Protein AF-A0A930BCE6-F1 (afdb_monomer_lite)

Secondary structure (DSSP, 8-state):
-TTTS---HHHHHHHHHHHHHHHHTS-TTSSSSTTTT-HHHHHHHHHHHHHHHHHHHHHHHTTSHHHHHHTTHHHHHHHHHHHHHHHHHHTTSS--BTTTBS--TTPPPPP-----HHHHHHHHHHHHHHHHHT--HHHHHHHHHHHHH-SS-HHHHHHHHHHTT--HHHHHHHHHTT------PPPPP--TTHHHHHHHHHHHHHHHHHS---EEEEEEBSSHHHHHHHHHHHHHHHGGGT-EEE--S-B--BTTBTTHHHHHHHHHHHH-SSTT-PPPSEEEEE--TTTHHHHHHHHHHHHHHHHTTSEEEEESPPPTTTHHHHHHTT--EEESTTS-S--

InterPro domains:
  IPR006099 Methylmalonyl-CoA mutase, alpha/beta chain, catalytic [PF01642] (1-174)
  IPR016176 Cobalamin (vitamin B12)-dependent enzyme, catalytic [SSF51703] (5-174)
  IPR036724 Cobalamin-binding domain superfamily [SSF52242] (182-342)

Radius of gyration: 31.08 Å; chains: 1; bounding box: 69×50×91 Å

Structure (mmCIF, N/CA/C/O backbone):
data_AF-A0A930BCE6-F1
#
_entry.id   AF-A0A930BCE6-F1
#
loop_
_atom_site.group_PDB
_atom_site.id
_atom_site.type_symbol
_atom_site.label_atom_id
_atom_site.label_alt_id
_atom_site.label_comp_id
_atom_site.label_asym_id
_atom_site.label_entity_id
_atom_site.label_seq_id
_atom_site.pdbx_PDB_ins_code
_atom_site.Cartn_x
_atom_site.Cartn_y
_atom_site.Cartn_z
_atom_site.occupancy
_atom_site.B_iso_or_equiv
_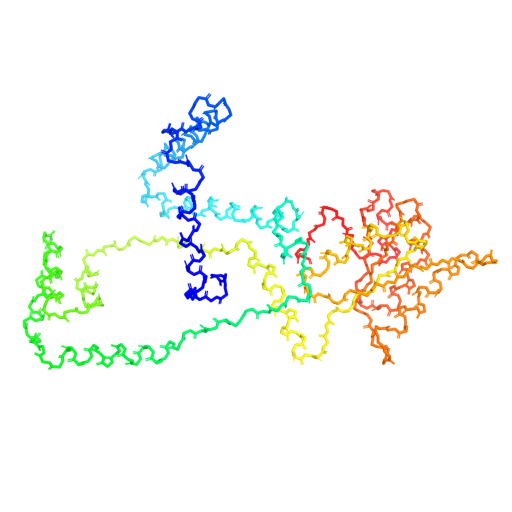atom_site.auth_seq_id
_atom_site.auth_comp_id
_atom_site.auth_asym_id
_atom_site.auth_atom_id
_atom_site.pdbx_PDB_model_num
ATOM 1 N N . ASP A 1 1 ? 6.291 10.214 10.451 1.00 87.06 1 ASP A N 1
ATOM 2 C CA . ASP A 1 1 ? 6.985 9.141 11.202 1.00 87.06 1 ASP A CA 1
ATOM 3 C C . ASP A 1 1 ? 6.034 8.073 11.759 1.00 87.06 1 ASP A C 1
ATOM 5 O O . ASP A 1 1 ? 6.504 6.980 12.045 1.00 87.06 1 ASP A O 1
ATOM 9 N N . ALA A 1 2 ? 4.723 8.336 11.857 1.00 87.62 2 ALA A N 1
ATOM 10 C CA . ALA A 1 2 ? 3.718 7.409 12.400 1.00 87.62 2 ALA A CA 1
ATOM 11 C C . ALA A 1 2 ? 3.704 5.983 11.807 1.00 87.62 2 ALA A C 1
ATOM 13 O O . ALA A 1 2 ? 3.252 5.057 12.473 1.00 87.62 2 ALA A O 1
ATOM 14 N N . THR A 1 3 ? 4.177 5.793 10.573 1.00 85.56 3 THR A N 1
ATOM 15 C CA . THR A 1 3 ? 4.290 4.471 9.934 1.00 85.56 3 THR A CA 1
ATOM 16 C C . THR A 1 3 ? 5.470 3.643 10.443 1.00 85.56 3 THR A C 1
ATOM 18 O O . THR A 1 3 ? 5.470 2.434 10.245 1.00 85.56 3 THR A O 1
ATOM 21 N N . VAL A 1 4 ? 6.456 4.278 11.082 1.00 87.12 4 VAL A N 1
ATOM 22 C CA . VAL A 1 4 ? 7.711 3.652 11.528 1.00 87.12 4 VAL A CA 1
ATOM 23 C C . VAL A 1 4 ? 7.797 3.604 13.051 1.00 87.12 4 VAL A C 1
ATOM 25 O O . VAL A 1 4 ? 8.223 2.604 13.616 1.00 87.12 4 VAL A O 1
ATOM 28 N N . ARG A 1 5 ? 7.387 4.681 13.729 1.00 89.50 5 ARG A N 1
ATOM 29 C CA . ARG A 1 5 ? 7.537 4.841 15.180 1.00 89.50 5 ARG A CA 1
ATOM 30 C C . ARG A 1 5 ? 6.437 5.712 15.771 1.00 89.50 5 ARG A C 1
ATOM 32 O O . ARG A 1 5 ? 5.777 6.471 15.061 1.00 89.50 5 ARG A O 1
ATOM 39 N N . LYS A 1 6 ? 6.276 5.668 17.097 1.00 90.06 6 LYS A N 1
ATOM 40 C CA . LYS A 1 6 ? 5.415 6.634 17.795 1.00 90.06 6 LYS A CA 1
ATOM 41 C C . LYS A 1 6 ? 5.976 8.049 17.635 1.00 90.06 6 LYS A C 1
ATOM 43 O O . LYS A 1 6 ? 7.190 8.260 17.723 1.00 90.06 6 LYS A O 1
ATOM 48 N N . GLY A 1 7 ? 5.067 9.003 17.432 1.00 91.31 7 GLY A N 1
ATOM 49 C CA . GLY A 1 7 ? 5.419 10.411 17.281 1.00 91.31 7 GLY A CA 1
ATOM 50 C C . GLY A 1 7 ? 6.114 10.954 18.529 1.00 91.31 7 GLY A C 1
ATOM 51 O O . GLY A 1 7 ? 5.631 10.755 19.649 1.00 91.31 7 GLY A O 1
ATOM 52 N N . ASP A 1 8 ? 7.233 11.635 18.317 1.00 91.00 8 ASP A N 1
ATOM 53 C CA . ASP A 1 8 ? 7.951 12.438 19.311 1.00 91.00 8 ASP A CA 1
ATOM 54 C C . ASP A 1 8 ? 7.389 13.861 19.434 1.00 91.00 8 ASP A C 1
ATOM 56 O O . ASP A 1 8 ? 6.407 14.230 18.790 1.00 91.00 8 ASP A O 1
ATOM 60 N N . GLU A 1 9 ? 8.008 14.674 20.290 1.00 95.06 9 GLU A N 1
ATOM 61 C CA . GLU A 1 9 ? 7.636 16.076 20.477 1.00 95.06 9 GLU A CA 1
ATOM 62 C C . GLU A 1 9 ? 7.630 16.853 19.151 1.00 95.06 9 GLU A C 1
ATOM 64 O O . GLU A 1 9 ? 6.689 17.599 18.880 1.00 95.06 9 GLU A O 1
ATOM 69 N N . PHE A 1 10 ? 8.636 16.640 18.300 1.00 94.38 10 PHE A N 1
ATOM 70 C CA . PHE A 1 10 ? 8.783 17.348 17.031 1.00 94.38 10 PHE A CA 1
ATOM 71 C C . PHE A 1 10 ? 7.649 17.023 16.049 1.00 94.38 10 PHE A C 1
ATOM 73 O O . PHE A 1 10 ? 6.934 17.922 15.602 1.00 94.38 10 PHE A O 1
ATOM 80 N N . SER A 1 11 ? 7.433 15.741 15.752 1.00 95.19 11 SER A N 1
ATOM 81 C CA . SER A 1 11 ? 6.363 15.285 14.851 1.00 95.19 11 SER A CA 1
ATOM 82 C C . SER A 1 11 ? 4.968 15.644 15.369 1.00 95.19 11 SER A C 1
ATOM 84 O O . SER A 1 11 ? 4.128 16.128 14.606 1.00 95.19 11 SER A O 1
ATOM 86 N N . ARG A 1 12 ? 4.716 15.489 16.677 1.00 96.00 12 ARG A N 1
ATOM 87 C CA . ARG A 1 12 ? 3.442 15.880 17.304 1.00 96.00 12 ARG A CA 1
ATOM 88 C C . ARG A 1 12 ? 3.216 17.384 17.249 1.00 96.00 12 ARG A C 1
ATOM 90 O O . ARG A 1 12 ? 2.088 17.814 17.009 1.00 96.00 12 ARG A O 1
ATOM 97 N N . ARG A 1 13 ? 4.265 18.189 17.442 1.00 97.56 13 ARG A N 1
ATOM 98 C CA . ARG A 1 13 ? 4.193 19.646 17.295 1.00 97.56 13 ARG A CA 1
ATOM 99 C C . ARG A 1 13 ? 3.818 20.031 15.869 1.00 97.56 13 ARG A C 1
ATOM 101 O O . ARG A 1 13 ? 2.937 20.869 15.713 1.00 97.56 13 ARG A O 1
ATOM 108 N N . ILE A 1 14 ? 4.424 19.412 14.854 1.00 97.75 14 ILE A N 1
ATOM 109 C CA . ILE A 1 14 ? 4.050 19.641 13.449 1.00 97.75 14 ILE A CA 1
ATOM 110 C C . ILE A 1 14 ? 2.577 19.287 13.230 1.00 97.75 14 ILE A C 1
ATOM 112 O O . ILE A 1 14 ? 1.817 20.133 12.766 1.00 97.75 14 ILE A O 1
ATOM 116 N N . ALA A 1 15 ? 2.157 18.080 13.626 1.00 97.25 15 ALA A N 1
ATOM 117 C CA . ALA A 1 15 ? 0.781 17.618 13.450 1.00 97.25 15 ALA A CA 1
ATOM 118 C C . ALA A 1 15 ? -0.237 18.567 14.106 1.00 97.25 15 ALA A C 1
ATOM 120 O O . ALA A 1 15 ? -1.226 18.943 13.483 1.00 97.25 15 ALA A O 1
ATOM 121 N N . ARG A 1 16 ? 0.031 19.024 15.336 1.00 97.56 16 ARG A N 1
ATOM 122 C CA . ARG A 1 16 ? -0.814 20.007 16.027 1.00 97.56 16 ARG A CA 1
ATOM 123 C C . ARG A 1 16 ? -0.817 21.361 15.318 1.00 97.56 16 ARG A C 1
ATOM 125 O O . ARG A 1 16 ? -1.877 21.957 15.156 1.00 97.56 16 ARG A O 1
ATOM 132 N N . ASN A 1 17 ? 0.349 21.856 14.909 1.00 97.69 17 ASN A N 1
ATOM 133 C CA . ASN A 1 17 ? 0.474 23.182 14.311 1.00 97.69 17 ASN A CA 1
ATOM 134 C C . ASN A 1 17 ? -0.243 23.290 12.957 1.00 97.69 17 ASN A C 1
ATOM 136 O O . ASN A 1 17 ? -0.719 24.372 12.637 1.00 97.69 17 ASN A O 1
ATOM 140 N N . VAL A 1 18 ? -0.402 22.195 12.202 1.00 97.12 18 VAL A N 1
ATOM 141 C CA . VAL A 1 18 ? -1.259 22.186 10.999 1.00 97.12 18 VAL A CA 1
ATOM 142 C C . VAL A 1 18 ? -2.684 22.632 11.332 1.00 97.12 18 VAL A C 1
ATOM 144 O O . VAL A 1 18 ? -3.240 23.472 10.630 1.00 97.12 18 VAL A O 1
ATOM 147 N N . HIS A 1 19 ? -3.261 22.140 12.431 1.00 96.56 19 HIS A N 1
ATOM 148 C CA . HIS A 1 19 ? -4.591 22.569 12.866 1.00 96.56 19 HIS A CA 1
ATOM 149 C C . HIS A 1 19 ? -4.621 24.038 13.301 1.00 96.56 19 HIS A C 1
ATOM 151 O O . HIS A 1 19 ? -5.582 24.730 12.982 1.00 96.56 19 HIS A O 1
ATOM 157 N N . ILE A 1 20 ? -3.570 24.518 13.975 1.00 97.19 20 ILE A N 1
ATOM 158 C CA . ILE A 1 20 ? -3.454 25.929 14.383 1.00 97.19 20 ILE A CA 1
ATOM 159 C C . ILE A 1 20 ? -3.423 26.835 13.147 1.00 97.19 20 ILE A C 1
ATOM 161 O O . ILE A 1 20 ? -4.212 27.767 13.066 1.00 97.19 20 ILE A O 1
ATOM 165 N N . MET A 1 21 ? -2.604 26.518 12.139 1.00 97.12 21 MET A N 1
ATOM 166 C CA . MET A 1 21 ? -2.544 27.297 10.893 1.00 97.12 21 MET A CA 1
ATOM 167 C C . MET A 1 21 ? -3.896 27.316 10.160 1.00 97.12 21 MET A C 1
ATOM 169 O O . MET A 1 21 ? -4.347 28.371 9.717 1.00 97.12 21 MET A O 1
ATOM 173 N N . LEU A 1 22 ? -4.590 26.171 10.082 1.00 95.50 22 LEU A N 1
ATOM 174 C CA . LEU A 1 22 ? -5.937 26.102 9.495 1.00 95.50 22 LEU A CA 1
ATOM 175 C C . LEU A 1 22 ? -6.942 27.009 10.227 1.00 95.50 22 LEU A C 1
ATOM 177 O O . LEU A 1 22 ? -7.818 27.587 9.584 1.00 95.50 22 LEU A O 1
ATOM 181 N N . GLN A 1 23 ? -6.824 27.127 11.552 1.00 95.69 23 GLN A N 1
ATOM 182 C CA . GLN A 1 23 ? -7.721 27.927 12.388 1.00 95.69 23 GLN A CA 1
ATOM 183 C C . GLN A 1 23 ? -7.391 29.422 12.367 1.00 95.69 23 GLN A C 1
ATOM 185 O O . GLN A 1 23 ? -8.301 30.243 12.260 1.00 95.69 23 GLN A O 1
ATOM 190 N N . GLU A 1 24 ? -6.113 29.771 12.495 1.00 96.25 24 GLU A N 1
ATOM 191 C CA . GLU A 1 24 ? -5.670 31.134 12.803 1.00 96.25 24 GLU A CA 1
ATOM 192 C C . GLU A 1 24 ? -5.138 31.891 11.581 1.00 96.25 24 GLU A C 1
ATOM 194 O O . GLU A 1 24 ? -5.262 33.113 11.529 1.00 96.25 24 GLU A O 1
ATOM 199 N N . GLU A 1 25 ? -4.591 31.195 10.578 1.00 96.50 25 GLU A N 1
ATOM 200 C CA . GLU A 1 25 ? -3.882 31.835 9.460 1.00 96.50 25 GLU A CA 1
ATOM 201 C C . GLU A 1 25 ? -4.637 31.735 8.131 1.00 96.50 25 GLU A C 1
ATOM 203 O O . GLU A 1 25 ? -4.669 32.692 7.359 1.00 96.50 25 GLU A O 1
ATOM 208 N N . PHE A 1 26 ? -5.279 30.597 7.849 1.00 95.19 26 PHE A N 1
ATOM 209 C CA . PHE A 1 26 ? -5.896 30.353 6.536 1.00 95.19 26 PHE A CA 1
ATOM 210 C C . PHE A 1 26 ? -7.341 30.847 6.410 1.00 95.19 26 PHE A C 1
ATOM 212 O O . PHE A 1 26 ? -7.937 30.732 5.343 1.00 95.19 26 PHE A O 1
ATOM 219 N N . GLY A 1 27 ? -7.926 31.386 7.485 1.00 91.75 27 GLY A N 1
ATOM 220 C CA . GLY A 1 27 ? -9.284 31.938 7.461 1.00 91.75 27 GLY A CA 1
ATOM 221 C C . GLY A 1 27 ? -10.393 30.900 7.243 1.00 91.75 27 GLY A C 1
ATOM 222 O O . GLY A 1 27 ? -11.521 31.276 6.943 1.00 91.75 27 GLY A O 1
ATOM 223 N N . MET A 1 28 ? -10.116 29.604 7.435 1.00 92.69 28 MET A N 1
ATOM 224 C CA . MET A 1 28 ? -11.046 28.505 7.114 1.00 92.69 28 MET A CA 1
ATOM 225 C C . MET A 1 28 ? -12.265 28.415 8.048 1.00 92.69 28 MET A C 1
ATOM 227 O O . MET A 1 28 ? -13.169 27.620 7.808 1.00 92.69 28 MET A O 1
ATOM 231 N N . LEU A 1 29 ? -12.309 29.211 9.123 1.00 94.62 29 LEU A N 1
ATOM 232 C CA . LEU A 1 29 ? -13.421 29.219 10.080 1.00 94.62 29 LEU A CA 1
ATOM 233 C C . LEU A 1 29 ? -14.633 30.037 9.610 1.00 94.62 29 LEU A C 1
ATOM 235 O O . LEU A 1 29 ? -15.679 29.991 10.262 1.00 94.62 29 LEU A O 1
ATOM 239 N N . ARG A 1 30 ? -14.503 30.837 8.542 1.00 92.44 30 ARG A N 1
ATOM 240 C CA . ARG A 1 30 ? -15.587 31.678 8.010 1.00 92.44 30 ARG A CA 1
ATOM 241 C C . ARG A 1 30 ? -15.489 31.779 6.480 1.00 92.44 30 ARG A C 1
ATOM 243 O O . ARG A 1 30 ? -14.398 32.046 5.987 1.00 92.44 30 ARG A O 1
ATOM 250 N N . PRO A 1 31 ? -16.607 31.685 5.734 1.00 93.94 31 PRO A N 1
ATOM 251 C CA . PRO A 1 31 ? -17.983 31.469 6.199 1.00 93.94 31 PRO A CA 1
ATOM 252 C C . PRO A 1 31 ? -18.247 30.021 6.650 1.00 93.94 31 PRO A C 1
ATOM 254 O O . PRO A 1 31 ? -17.402 29.147 6.487 1.00 93.94 31 PRO A O 1
ATOM 257 N N . ILE A 1 32 ? -19.422 29.780 7.241 1.00 95.31 32 ILE A N 1
ATOM 258 C CA . ILE A 1 32 ? -19.915 28.414 7.475 1.00 95.31 32 ILE A CA 1
ATOM 259 C C . ILE A 1 32 ? -20.143 27.763 6.109 1.00 95.31 32 ILE A C 1
ATOM 261 O O . ILE A 1 32 ? -20.749 28.393 5.247 1.00 95.31 32 ILE A O 1
ATOM 265 N N . ASP A 1 33 ? -19.664 26.528 5.953 1.00 95.44 33 ASP A N 1
ATOM 266 C CA . ASP A 1 33 ? -19.781 25.727 4.730 1.00 95.44 33 ASP A CA 1
ATOM 267 C C . ASP A 1 33 ? -19.418 26.508 3.448 1.00 95.44 33 ASP A C 1
ATOM 269 O O . ASP A 1 33 ? -20.272 26.782 2.605 1.00 95.44 33 ASP A O 1
ATOM 273 N N . PRO A 1 34 ? -18.139 26.897 3.276 1.00 94.12 34 PRO A N 1
ATOM 274 C CA . PRO A 1 34 ? -17.715 27.687 2.118 1.00 94.12 34 PRO A CA 1
ATOM 275 C C . PRO A 1 34 ? -17.900 26.954 0.779 1.00 94.12 34 PRO A C 1
ATOM 277 O O . PRO A 1 34 ? -17.831 27.581 -0.275 1.00 94.12 34 PRO A O 1
ATOM 280 N N . ALA A 1 35 ? -18.103 25.634 0.813 1.00 95.00 35 ALA A N 1
ATOM 281 C CA . ALA A 1 35 ? -18.374 24.802 -0.350 1.00 95.00 35 ALA A CA 1
ATOM 282 C C . ALA A 1 35 ? -19.866 24.755 -0.732 1.00 95.00 35 ALA A C 1
ATOM 284 O O . ALA A 1 35 ? -20.178 24.320 -1.844 1.00 95.00 35 ALA A O 1
ATOM 285 N N . GLY A 1 36 ? -20.766 25.195 0.153 1.00 95.81 36 GLY A N 1
ATOM 286 C CA . GLY A 1 36 ? -22.210 25.161 -0.053 1.00 95.81 36 GLY A CA 1
ATOM 287 C C . GLY A 1 36 ? -22.635 25.910 -1.316 1.00 95.81 36 GLY A C 1
ATOM 288 O O . GLY A 1 36 ? -22.182 27.021 -1.601 1.00 95.81 36 GLY A O 1
ATOM 289 N N . GLY A 1 37 ? -23.493 25.280 -2.115 1.00 96.19 37 GLY A N 1
ATOM 290 C CA . GLY A 1 37 ? -23.927 25.787 -3.418 1.00 96.19 37 GLY A CA 1
ATOM 291 C C . GLY A 1 37 ? -22.940 25.545 -4.566 1.00 96.19 37 GLY A C 1
ATOM 292 O O . GLY A 1 37 ? -23.261 25.854 -5.717 1.00 96.19 37 GLY A O 1
ATOM 293 N N . SER A 1 38 ? -21.763 24.963 -4.309 1.00 98.00 38 SER A N 1
ATOM 294 C CA . SER A 1 38 ? -20.865 24.509 -5.374 1.00 98.00 38 SER A CA 1
ATOM 295 C C . SER A 1 38 ? -21.525 23.390 -6.168 1.00 98.00 38 SER A C 1
ATOM 297 O O . SER A 1 38 ? -21.731 22.293 -5.656 1.00 98.00 38 SER A O 1
ATOM 299 N N . TRP A 1 39 ? -21.794 23.634 -7.451 1.00 97.31 39 TRP A N 1
ATOM 300 C CA . TRP A 1 39 ? -22.450 22.659 -8.326 1.00 97.31 39 TRP A CA 1
ATOM 301 C C . TRP A 1 39 ? -21.796 21.266 -8.277 1.00 97.31 39 TRP A C 1
ATOM 303 O O . TRP A 1 39 ? -22.496 20.258 -8.213 1.00 97.31 39 TRP A O 1
ATOM 313 N N . GLY A 1 40 ? -20.460 21.202 -8.244 1.00 97.56 40 GLY A N 1
ATOM 314 C CA . GLY A 1 40 ? -19.727 19.936 -8.180 1.00 97.56 40 GLY A CA 1
ATOM 315 C C . GLY A 1 40 ? -19.812 19.241 -6.817 1.00 97.56 40 GLY A C 1
ATOM 316 O O . GLY A 1 40 ? -20.043 18.036 -6.762 1.00 97.56 40 GLY A O 1
ATOM 317 N N . ILE A 1 41 ? -19.646 19.982 -5.715 1.00 97.69 41 ILE A N 1
ATOM 318 C CA . ILE A 1 41 ? -19.659 19.395 -4.363 1.00 97.69 41 ILE A CA 1
ATOM 319 C C . ILE A 1 41 ? -21.076 18.981 -3.967 1.00 97.69 41 ILE A C 1
ATOM 321 O O . ILE A 1 41 ? -21.251 17.911 -3.390 1.00 97.69 41 ILE A O 1
ATOM 325 N N . GLU A 1 42 ? -22.085 19.766 -4.334 1.00 98.12 42 GLU A N 1
ATOM 326 C CA . GLU A 1 42 ? -23.492 19.441 -4.088 1.00 98.12 42 GLU A CA 1
ATOM 327 C C . GLU A 1 42 ? -23.915 18.182 -4.854 1.00 98.12 42 GLU A C 1
ATOM 329 O O . GLU A 1 42 ? -24.539 17.280 -4.291 1.00 98.12 42 GLU A O 1
ATOM 334 N N . ALA A 1 43 ? -23.514 18.064 -6.126 1.00 98.12 43 ALA A N 1
ATOM 335 C CA . ALA A 1 43 ? -23.783 16.870 -6.924 1.00 98.12 43 ALA A CA 1
ATOM 336 C C . ALA A 1 43 ? -23.122 15.617 -6.323 1.00 98.12 43 ALA A C 1
ATOM 338 O O . ALA A 1 43 ? -23.787 14.592 -6.165 1.00 98.12 43 ALA A O 1
ATOM 339 N N . LEU A 1 44 ? -21.845 15.708 -5.931 1.00 98.12 44 LEU A N 1
ATOM 340 C CA . LEU A 1 44 ? -21.123 14.601 -5.295 1.00 98.12 44 LEU A CA 1
ATOM 341 C C . LEU A 1 44 ? -21.709 14.238 -3.925 1.00 98.12 44 LEU A C 1
ATOM 343 O O . LEU A 1 44 ? -21.824 13.057 -3.599 1.00 98.12 44 LEU A O 1
ATOM 347 N N . THR A 1 45 ? -22.114 15.235 -3.137 1.00 98.00 45 THR A N 1
ATOM 348 C CA . THR A 1 45 ? -22.778 15.033 -1.841 1.00 98.00 45 THR A CA 1
ATOM 349 C C . THR A 1 45 ? -24.076 14.257 -2.018 1.00 98.00 45 THR A C 1
ATOM 351 O O . THR A 1 45 ? -24.305 13.273 -1.313 1.00 98.00 45 THR A O 1
ATOM 354 N N . LYS A 1 46 ? -24.897 14.646 -3.000 1.00 98.25 46 LYS A N 1
ATOM 355 C CA . LYS A 1 46 ? -26.141 13.945 -3.325 1.00 98.25 46 LYS A CA 1
ATOM 356 C C . LYS A 1 46 ? -25.884 12.508 -3.781 1.00 98.25 46 LYS A C 1
ATOM 358 O O . LYS A 1 46 ? -26.506 11.592 -3.249 1.00 98.25 46 LYS A O 1
ATOM 363 N N . GLU A 1 47 ? -24.952 12.298 -4.709 1.00 98.44 47 GLU A N 1
ATOM 364 C CA . GLU A 1 47 ? -24.609 10.959 -5.204 1.00 98.44 47 GLU A CA 1
ATOM 365 C C . GLU A 1 47 ? -24.113 10.045 -4.070 1.00 98.44 47 GLU A C 1
ATOM 367 O O . GLU A 1 47 ? -24.507 8.880 -3.974 1.00 98.44 47 GLU A O 1
ATOM 372 N N . MET A 1 48 ? -23.271 10.573 -3.177 1.00 98.31 48 MET A N 1
ATOM 373 C CA . MET A 1 48 ? -22.784 9.839 -2.012 1.00 98.31 48 MET A CA 1
ATOM 374 C C . MET A 1 48 ? -23.930 9.479 -1.057 1.00 98.31 48 MET A C 1
ATOM 376 O O . MET A 1 48 ? -24.007 8.334 -0.613 1.00 98.31 48 MET A O 1
ATOM 380 N N . ALA A 1 49 ? -24.837 10.418 -0.773 1.00 98.56 49 ALA A N 1
ATOM 381 C CA . ALA A 1 49 ? -25.992 10.180 0.090 1.00 98.56 49 ALA A CA 1
ATOM 382 C C . ALA A 1 49 ? -26.928 9.099 -0.479 1.00 98.56 49 ALA A C 1
ATOM 384 O O . ALA A 1 49 ? -27.343 8.206 0.256 1.00 98.56 49 ALA A O 1
ATOM 385 N N . GLU A 1 50 ? -27.212 9.132 -1.785 1.00 98.62 50 GLU A N 1
ATOM 386 C CA . GLU A 1 50 ? -28.044 8.130 -2.465 1.00 98.62 50 GLU A CA 1
ATOM 387 C C . GLU A 1 50 ? -27.421 6.727 -2.401 1.00 98.62 50 GLU A C 1
ATOM 389 O O . GLU A 1 50 ? -28.111 5.755 -2.084 1.00 98.62 50 GLU A O 1
ATOM 394 N N . LYS A 1 51 ? -26.104 6.612 -2.624 1.00 98.25 51 LYS A N 1
ATOM 395 C CA . LYS A 1 51 ? -25.379 5.333 -2.518 1.00 98.25 51 LYS A CA 1
ATOM 396 C C . LYS A 1 51 ? -25.357 4.791 -1.088 1.00 98.25 51 LYS A C 1
ATOM 398 O O . LYS A 1 51 ? -25.624 3.609 -0.882 1.00 98.25 51 LYS A O 1
ATOM 403 N N . ILE A 1 52 ? -25.080 5.647 -0.101 1.00 98.19 52 ILE A N 1
ATOM 404 C CA . ILE A 1 52 ? -25.101 5.272 1.322 1.00 98.19 52 ILE A CA 1
ATOM 405 C C . ILE A 1 52 ? -26.503 4.808 1.732 1.00 98.19 52 ILE A C 1
ATOM 407 O O . ILE A 1 52 ? -26.643 3.793 2.414 1.00 98.19 52 ILE A O 1
ATOM 411 N N . TRP A 1 53 ? -27.546 5.518 1.294 1.00 98.50 53 TRP A N 1
ATOM 412 C CA . TRP A 1 53 ? -28.930 5.139 1.568 1.00 98.50 53 TRP A CA 1
ATOM 413 C C . TRP A 1 53 ? -29.279 3.768 0.983 1.00 98.50 53 TRP A C 1
ATOM 415 O O . TRP A 1 53 ? -29.882 2.944 1.672 1.00 98.50 53 TRP A O 1
ATOM 425 N N . GLY A 1 54 ? -28.836 3.489 -0.246 1.00 98.38 54 GLY A N 1
ATOM 426 C CA . GLY A 1 54 ? -28.975 2.171 -0.864 1.00 98.38 54 GLY A CA 1
ATOM 427 C C . GLY A 1 54 ? -28.346 1.050 -0.029 1.00 98.38 54 GLY A C 1
ATOM 428 O O . GLY A 1 54 ? -28.986 0.018 0.185 1.00 98.38 54 GLY A O 1
ATOM 429 N N . GLU A 1 55 ? -27.142 1.258 0.515 1.00 97.56 55 GLU A N 1
ATOM 430 C CA . GLU A 1 55 ? -26.510 0.270 1.404 1.00 97.56 55 GLU A CA 1
ATOM 431 C C . GLU A 1 55 ? -27.264 0.088 2.726 1.00 97.56 55 GLU A C 1
ATOM 433 O O . GLU A 1 55 ? -27.419 -1.046 3.185 1.00 97.56 55 GLU A O 1
ATOM 438 N N . PHE A 1 56 ? -27.810 1.156 3.320 1.00 97.81 56 PHE A N 1
ATOM 439 C CA . PHE A 1 56 ? -28.661 1.021 4.507 1.00 97.81 56 PHE A CA 1
ATOM 440 C C . PHE A 1 56 ? -29.900 0.171 4.222 1.00 97.81 56 PHE A C 1
ATOM 442 O O . PHE A 1 56 ? -30.178 -0.779 4.953 1.00 97.81 56 PHE A O 1
ATOM 449 N N . GLN A 1 57 ? -30.612 0.454 3.129 1.00 98.38 57 GLN A N 1
ATOM 450 C CA . GLN A 1 57 ? -31.778 -0.335 2.726 1.00 98.38 57 GLN A CA 1
ATOM 451 C C . GLN A 1 57 ? -31.409 -1.802 2.475 1.00 98.38 57 GLN A C 1
ATOM 453 O O . GLN A 1 57 ? -32.165 -2.709 2.832 1.00 98.38 57 GLN A O 1
ATOM 458 N N . LYS A 1 58 ? -30.227 -2.052 1.899 1.00 97.75 58 LYS A N 1
ATOM 459 C CA . LYS A 1 58 ? -29.726 -3.406 1.680 1.00 97.75 58 LYS A CA 1
ATOM 460 C C . LYS A 1 58 ? -29.463 -4.135 2.997 1.00 97.75 58 LYS A C 1
ATOM 462 O O . LYS A 1 58 ? -29.927 -5.265 3.143 1.00 97.75 58 LYS A O 1
ATOM 467 N N . ILE A 1 59 ? -28.795 -3.500 3.960 1.00 97.81 59 ILE A N 1
ATOM 468 C CA . ILE A 1 59 ? -28.548 -4.067 5.296 1.00 97.81 59 ILE A CA 1
ATOM 469 C C . ILE A 1 59 ? -29.868 -4.380 6.014 1.00 97.81 59 ILE A C 1
ATOM 471 O O . ILE A 1 59 ? -30.025 -5.474 6.557 1.00 97.81 59 ILE A O 1
ATOM 475 N N . GLU A 1 60 ? -30.847 -3.475 5.961 1.00 97.94 60 GLU A N 1
ATOM 476 C CA . GLU A 1 60 ? -32.171 -3.710 6.549 1.00 97.94 60 GLU A CA 1
ATOM 477 C C . GLU A 1 60 ? -32.887 -4.896 5.885 1.00 97.94 60 GLU A C 1
ATOM 479 O O . GLU A 1 60 ? -33.430 -5.756 6.578 1.00 97.94 60 GLU A O 1
ATOM 484 N N . SER A 1 61 ? -32.800 -5.034 4.555 1.00 97.69 61 SER A N 1
ATOM 485 C CA . SER A 1 61 ? -33.390 -6.173 3.831 1.00 97.69 61 SER A CA 1
ATOM 486 C C . SER A 1 61 ? -32.793 -7.536 4.214 1.00 97.69 61 SER A C 1
ATOM 488 O O . SER A 1 61 ? -33.466 -8.560 4.093 1.00 97.69 61 SER A O 1
ATOM 490 N N . LEU A 1 62 ? -31.547 -7.564 4.705 1.00 96.44 62 LEU A N 1
ATOM 491 C CA . LEU A 1 62 ? -30.894 -8.779 5.207 1.00 96.44 62 LEU A CA 1
ATOM 492 C C . LEU A 1 62 ? -31.370 -9.157 6.621 1.00 96.44 62 LEU A C 1
ATOM 494 O O . LEU A 1 62 ? -31.119 -10.276 7.074 1.00 96.44 62 LEU A O 1
ATOM 498 N N . GLY A 1 63 ? -32.106 -8.273 7.301 1.00 96.44 63 GLY A N 1
ATOM 499 C CA . GLY A 1 63 ? -32.530 -8.423 8.695 1.00 96.44 63 GLY A CA 1
ATOM 500 C C . GLY A 1 63 ? -31.677 -7.621 9.681 1.00 96.44 63 GLY A C 1
ATOM 501 O O . GLY A 1 63 ? -31.549 -8.021 10.839 1.00 96.44 63 GLY A O 1
ATOM 502 N N . GLY A 1 64 ? -31.075 -6.520 9.221 1.00 96.88 64 GLY A N 1
ATOM 503 C CA . GLY A 1 64 ? -30.297 -5.587 10.033 1.00 96.88 64 GLY A CA 1
ATOM 504 C C . GLY A 1 64 ? -28.810 -5.937 10.148 1.00 96.88 64 GLY A C 1
ATOM 505 O O . GLY A 1 64 ? -28.341 -7.003 9.735 1.00 96.88 64 GLY A O 1
ATOM 506 N N . ILE A 1 65 ? -28.043 -5.021 10.752 1.00 95.44 65 ILE A N 1
ATOM 507 C CA . ILE A 1 65 ? -26.570 -5.076 10.765 1.00 95.44 65 ILE A CA 1
ATOM 508 C C . ILE A 1 65 ? -26.002 -6.333 11.434 1.00 95.44 65 ILE A C 1
ATOM 510 O O . ILE A 1 65 ? -25.014 -6.884 10.958 1.00 95.44 65 ILE A O 1
ATOM 514 N N . LEU A 1 66 ? -26.626 -6.836 12.504 1.00 94.25 66 LEU A N 1
ATOM 515 C CA . LEU A 1 66 ? -26.125 -8.020 13.212 1.00 94.25 66 LEU A CA 1
ATOM 516 C C . LEU A 1 66 ? -26.184 -9.275 12.338 1.00 94.25 66 LEU A C 1
ATOM 518 O O . LEU A 1 66 ? -25.250 -10.075 12.352 1.00 94.25 66 LEU A O 1
ATOM 522 N N . LYS A 1 67 ? -27.263 -9.445 11.567 1.00 94.75 67 LYS A N 1
ATOM 523 C CA . LYS A 1 67 ? -27.396 -10.575 10.646 1.00 94.75 67 LYS A CA 1
ATOM 524 C C . LYS A 1 67 ? -26.472 -10.407 9.440 1.00 94.75 67 LYS A C 1
ATOM 526 O O . LYS A 1 67 ? -25.758 -11.346 9.107 1.00 94.75 67 LYS A O 1
ATOM 531 N N . ALA A 1 68 ? -26.381 -9.197 8.887 1.00 96.12 68 ALA A N 1
ATOM 532 C CA . ALA A 1 68 ? -25.445 -8.885 7.807 1.00 96.12 68 ALA A CA 1
ATOM 533 C C . ALA A 1 68 ? -23.976 -9.154 8.194 1.00 96.12 68 ALA A C 1
ATOM 535 O O . ALA A 1 68 ? -23.213 -9.676 7.386 1.00 96.12 68 ALA A O 1
ATOM 536 N N . LEU A 1 69 ? -23.576 -8.848 9.436 1.00 95.00 69 LEU A N 1
ATOM 537 C CA . LEU A 1 69 ? -22.232 -9.135 9.950 1.00 95.00 69 LEU A CA 1
ATOM 538 C C . LEU A 1 69 ? -21.964 -10.636 10.106 1.00 95.00 69 LEU A C 1
ATOM 540 O O . LEU A 1 69 ? -20.861 -11.073 9.779 1.00 95.00 69 LEU A O 1
ATOM 544 N N . LYS A 1 70 ? -22.952 -11.413 10.579 1.00 93.44 70 LYS A N 1
ATOM 545 C CA . LYS A 1 70 ? -22.866 -12.884 10.669 1.00 93.44 70 LYS A CA 1
ATOM 546 C C . LYS A 1 70 ? -22.744 -13.540 9.293 1.00 93.44 70 LYS A C 1
ATOM 548 O O . LYS A 1 70 ? -22.053 -14.540 9.156 1.00 93.44 70 LYS A O 1
ATOM 553 N N . GLU A 1 71 ? -23.391 -12.963 8.285 1.00 94.88 71 GLU A N 1
ATOM 554 C CA . GLU A 1 71 ? -23.302 -13.388 6.881 1.00 94.88 71 GLU A CA 1
ATOM 555 C C . GLU A 1 71 ? -22.073 -12.803 6.150 1.00 94.88 71 GLU A C 1
ATOM 557 O O . GLU A 1 71 ? -21.892 -13.028 4.957 1.00 94.88 71 GLU A O 1
ATOM 562 N N . GLU A 1 72 ? -21.211 -12.065 6.860 1.00 95.94 72 GLU A N 1
ATOM 563 C CA . GLU A 1 72 ? -19.994 -11.418 6.350 1.00 95.94 72 GLU A CA 1
ATOM 564 C C . GLU A 1 72 ? -20.202 -10.396 5.212 1.00 95.94 72 GLU A C 1
ATOM 566 O O . GLU A 1 72 ? -19.265 -10.091 4.468 1.00 95.94 72 GLU A O 1
ATOM 571 N N . TYR A 1 73 ? -21.401 -9.823 5.075 1.00 96.12 73 TYR A N 1
ATOM 572 C CA . TYR A 1 73 ? -21.734 -8.917 3.971 1.00 96.12 73 TYR A CA 1
ATOM 573 C C . TYR A 1 73 ? -20.780 -7.705 3.855 1.00 96.12 73 TYR A C 1
ATOM 575 O O . TYR A 1 73 ? -20.131 -7.561 2.813 1.00 96.12 73 TYR A O 1
ATOM 583 N N . PRO A 1 74 ? -20.612 -6.838 4.879 1.00 95.75 74 PRO A N 1
ATOM 584 C CA . PRO A 1 74 ? -19.699 -5.698 4.760 1.00 95.75 74 PRO A CA 1
ATOM 585 C C . PRO A 1 74 ? -18.225 -6.125 4.663 1.00 95.75 74 PRO A C 1
ATOM 587 O O . PRO A 1 74 ? -17.431 -5.454 4.003 1.00 95.75 74 PRO A O 1
ATOM 590 N N . GLN A 1 75 ? -17.843 -7.255 5.266 1.00 96.38 75 GLN A N 1
ATOM 591 C CA . GLN A 1 75 ? -16.476 -7.775 5.218 1.00 96.38 75 GLN A CA 1
ATOM 592 C C . GLN A 1 75 ? -16.074 -8.156 3.792 1.00 96.38 75 GLN A C 1
ATOM 594 O O . GLN A 1 75 ? -14.971 -7.819 3.361 1.00 96.38 75 GLN A O 1
ATOM 599 N N . GLN A 1 76 ? -16.961 -8.825 3.051 1.00 96.38 76 GLN A N 1
ATOM 600 C CA . GLN A 1 76 ? -16.712 -9.200 1.659 1.00 96.38 76 GLN A CA 1
ATOM 601 C C . GLN A 1 76 ? -16.556 -7.968 0.762 1.00 96.38 76 GLN A C 1
ATOM 603 O O . GLN A 1 76 ? -15.625 -7.918 -0.042 1.00 96.38 76 GLN A O 1
ATOM 608 N N . GLN A 1 77 ? -17.401 -6.948 0.945 1.00 95.81 77 GLN A N 1
ATOM 609 C CA . GLN A 1 77 ? -17.304 -5.697 0.188 1.00 95.81 77 GLN A CA 1
ATOM 610 C C . GLN A 1 77 ? -15.982 -4.962 0.443 1.00 95.81 77 GLN A C 1
ATOM 612 O O . GLN A 1 77 ? -15.298 -4.554 -0.495 1.00 95.81 77 GLN A O 1
ATOM 617 N N . ILE A 1 78 ? -15.581 -4.831 1.711 1.00 96.31 78 ILE A N 1
ATOM 618 C CA . ILE A 1 78 ? -14.323 -4.169 2.083 1.00 96.31 78 ILE A CA 1
ATOM 619 C C . ILE A 1 78 ? -13.116 -4.952 1.552 1.00 96.31 78 ILE A C 1
ATOM 621 O O . ILE A 1 78 ? -12.162 -4.349 1.060 1.00 96.31 78 ILE A O 1
ATOM 625 N N . LEU A 1 79 ? -13.163 -6.288 1.596 1.00 95.62 79 LEU A N 1
ATOM 626 C CA . LEU A 1 79 ? -12.111 -7.137 1.040 1.00 95.62 79 LEU A CA 1
ATOM 627 C C . LEU A 1 79 ? -11.989 -6.975 -0.481 1.00 95.62 79 LEU A C 1
ATOM 629 O O . LEU A 1 79 ? -10.878 -6.966 -1.009 1.00 95.62 79 LEU A O 1
ATOM 633 N N . GLU A 1 80 ? -13.107 -6.835 -1.189 1.00 96.81 80 GLU A N 1
ATOM 634 C CA . GLU A 1 80 ? -13.102 -6.591 -2.630 1.00 96.81 80 GLU A CA 1
ATOM 635 C C . GLU A 1 80 ? -12.499 -5.218 -2.967 1.00 96.81 80 GLU A C 1
ATOM 637 O O . GLU A 1 80 ? -11.621 -5.125 -3.825 1.00 96.81 80 GLU A O 1
ATOM 642 N N . ILE A 1 81 ? -12.858 -4.168 -2.218 1.00 96.25 81 ILE A N 1
ATOM 643 C CA . ILE A 1 81 ? -12.238 -2.839 -2.355 1.00 96.25 81 ILE A CA 1
ATOM 644 C C . ILE A 1 81 ? -10.728 -2.909 -2.095 1.00 96.25 81 ILE A C 1
ATOM 646 O O . ILE A 1 81 ? -9.945 -2.305 -2.831 1.00 96.25 81 ILE A O 1
ATOM 650 N N . LEU A 1 82 ? -10.299 -3.659 -1.075 1.00 95.50 82 LEU A N 1
ATOM 651 C CA . LEU A 1 82 ? -8.882 -3.854 -0.772 1.00 95.50 82 LEU A CA 1
ATOM 652 C C . LEU A 1 82 ? -8.140 -4.495 -1.954 1.00 95.50 82 LEU A C 1
ATOM 654 O O . LEU A 1 82 ? -7.113 -3.969 -2.381 1.00 95.50 82 LEU A O 1
ATOM 658 N N . LYS A 1 83 ? -8.679 -5.581 -2.527 1.00 95.25 83 LYS A N 1
ATOM 659 C CA . LYS A 1 83 ? -8.102 -6.243 -3.712 1.00 95.25 83 LYS A CA 1
ATOM 660 C C . LYS A 1 83 ? -8.000 -5.293 -4.901 1.00 95.25 83 LYS A C 1
ATOM 662 O O . LYS A 1 83 ? -6.978 -5.274 -5.582 1.00 95.25 83 LYS A O 1
ATOM 667 N N . GLN A 1 84 ? -9.035 -4.489 -5.141 1.00 96.56 84 GLN A N 1
ATOM 668 C CA . GLN A 1 84 ? -9.042 -3.508 -6.226 1.00 96.56 84 GLN A CA 1
ATOM 669 C C . GLN A 1 84 ? -7.983 -2.421 -6.022 1.00 96.56 84 GLN A C 1
ATOM 671 O O . GLN A 1 84 ? -7.280 -2.084 -6.973 1.00 96.56 84 GLN A O 1
ATOM 676 N N . ARG A 1 85 ? -7.823 -1.910 -4.794 1.00 96.06 85 ARG A N 1
ATOM 677 C CA . ARG A 1 85 ? -6.789 -0.916 -4.461 1.00 96.06 85 ARG A CA 1
ATOM 678 C C . ARG A 1 85 ? -5.379 -1.478 -4.584 1.00 96.06 85 ARG A C 1
ATOM 680 O O . ARG A 1 85 ? -4.511 -0.802 -5.124 1.00 96.06 85 ARG A O 1
ATOM 687 N N . PHE A 1 86 ? -5.156 -2.711 -4.138 1.00 95.88 86 PHE A N 1
ATOM 688 C CA . PHE A 1 86 ? -3.882 -3.392 -4.346 1.00 95.88 86 PHE A CA 1
ATOM 689 C C . PHE A 1 86 ? -3.586 -3.576 -5.830 1.00 95.88 86 PHE A C 1
ATOM 691 O O . PHE A 1 86 ? -2.534 -3.153 -6.286 1.00 95.88 86 PHE A O 1
ATOM 698 N N . LYS A 1 87 ? -4.546 -4.070 -6.617 1.00 95.19 87 LYS A N 1
ATOM 699 C CA . LYS A 1 87 ? -4.381 -4.188 -8.070 1.00 95.19 87 LYS A CA 1
ATOM 700 C C . LYS A 1 87 ? -4.111 -2.836 -8.747 1.00 95.19 87 LYS A C 1
ATOM 702 O O . LYS A 1 87 ? -3.340 -2.770 -9.699 1.00 95.19 87 LYS A O 1
ATOM 707 N N . ALA A 1 88 ? -4.747 -1.757 -8.291 1.00 95.50 88 ALA A N 1
ATOM 708 C CA . ALA A 1 88 ? -4.519 -0.418 -8.833 1.00 95.50 88 ALA A CA 1
ATOM 709 C C . ALA A 1 88 ? -3.108 0.108 -8.522 1.00 95.50 88 ALA A C 1
ATOM 711 O O . ALA A 1 88 ? -2.492 0.714 -9.398 1.00 95.50 88 ALA A O 1
ATOM 712 N N . LEU A 1 89 ? -2.586 -0.153 -7.319 1.00 95.31 89 LEU A N 1
ATOM 713 C CA . LEU A 1 89 ? -1.202 0.163 -6.955 1.00 95.31 89 LEU A CA 1
ATOM 714 C C . LEU A 1 89 ? -0.187 -0.679 -7.733 1.00 95.31 89 LEU A C 1
ATOM 716 O O . LEU A 1 89 ? 0.793 -0.132 -8.238 1.00 95.31 89 LEU A O 1
ATOM 720 N N . ASP A 1 90 ? -0.434 -1.982 -7.846 1.00 94.69 90 ASP A N 1
ATOM 721 C CA . ASP A 1 90 ? 0.390 -2.942 -8.585 1.00 94.69 90 ASP A CA 1
ATOM 722 C C . ASP A 1 90 ? 0.562 -2.498 -10.049 1.00 94.69 90 ASP A C 1
ATOM 724 O O . ASP A 1 90 ? 1.670 -2.447 -10.575 1.00 94.69 90 ASP A O 1
ATOM 728 N N . LEU A 1 91 ? -0.532 -2.067 -10.684 1.00 93.50 91 LEU A N 1
ATOM 729 C CA . LEU A 1 91 ? -0.551 -1.544 -12.056 1.00 93.50 91 LEU A CA 1
ATOM 730 C C . LEU A 1 91 ? -0.146 -0.064 -12.166 1.00 93.50 91 LEU A C 1
ATOM 732 O O . LEU A 1 91 ? -0.321 0.532 -13.229 1.00 93.50 91 LEU A O 1
ATOM 736 N N . ARG A 1 92 ? 0.316 0.562 -11.073 1.00 91.69 92 ARG A N 1
ATOM 737 C CA . ARG A 1 92 ? 0.672 1.995 -10.991 1.00 91.69 92 ARG A CA 1
ATOM 738 C C . ARG A 1 92 ? -0.430 2.953 -11.465 1.00 91.69 92 ARG A C 1
ATOM 740 O O . ARG A 1 92 ? -0.158 4.104 -11.801 1.00 91.69 92 ARG A O 1
ATOM 747 N N . LYS A 1 93 ? -1.685 2.494 -11.486 1.00 93.75 93 LYS A N 1
ATOM 748 C CA . LYS A 1 93 ? -2.856 3.344 -11.731 1.00 93.75 93 LYS A CA 1
ATOM 749 C C . LYS A 1 93 ? -3.032 4.317 -10.571 1.00 93.75 93 LYS A C 1
ATOM 751 O O . LYS A 1 93 ? -3.317 5.490 -10.789 1.00 93.75 93 LYS A O 1
ATOM 756 N N . ASP A 1 94 ? -2.819 3.808 -9.363 1.00 94.62 94 ASP A N 1
ATOM 757 C CA . ASP A 1 94 ? -2.686 4.614 -8.165 1.00 94.62 94 ASP A CA 1
ATOM 758 C C . ASP A 1 94 ? -1.196 4.854 -7.877 1.00 94.62 94 ASP A C 1
ATOM 760 O O . ASP A 1 94 ? -0.389 3.920 -7.875 1.00 94.62 94 ASP A O 1
ATOM 764 N N . SER A 1 95 ? -0.831 6.112 -7.626 1.00 93.56 95 SER A N 1
ATOM 765 C CA . SER A 1 95 ? 0.553 6.519 -7.362 1.00 93.56 95 SER A CA 1
ATOM 766 C C . SER A 1 95 ? 0.778 6.764 -5.870 1.00 93.56 95 SER A C 1
ATOM 768 O O . SER A 1 95 ? 0.331 7.773 -5.323 1.00 93.56 95 SER A O 1
ATOM 770 N N . ALA A 1 96 ? 1.543 5.879 -5.234 1.00 94.31 96 ALA A N 1
ATOM 771 C CA . ALA A 1 96 ? 2.125 6.065 -3.912 1.00 94.31 96 ALA A CA 1
ATOM 772 C C . ALA A 1 96 ? 3.581 6.543 -4.062 1.00 94.31 96 ALA A C 1
ATOM 774 O O . ALA A 1 96 ? 4.515 5.748 -4.206 1.00 94.31 96 ALA A O 1
ATOM 775 N N . VAL A 1 97 ? 3.756 7.869 -4.056 1.00 94.06 97 VAL A N 1
ATOM 776 C CA . VAL A 1 97 ? 5.056 8.537 -4.238 1.00 94.06 97 VAL A CA 1
ATOM 777 C C . VAL A 1 97 ? 6.056 8.084 -3.171 1.00 94.06 97 VAL A C 1
ATOM 779 O O . VAL A 1 97 ? 5.717 8.005 -1.992 1.00 94.06 97 VAL A O 1
ATOM 782 N N . GLY A 1 98 ? 7.284 7.775 -3.586 1.00 91.69 98 GLY A N 1
ATOM 783 C CA . GLY A 1 98 ? 8.336 7.218 -2.732 1.00 91.69 98 GLY A CA 1
ATOM 784 C C . GLY A 1 98 ? 8.226 5.706 -2.516 1.00 91.69 98 GLY A C 1
ATOM 785 O O . GLY A 1 98 ? 9.149 5.108 -1.972 1.00 91.69 98 GLY A O 1
ATOM 786 N N . THR A 1 99 ? 7.125 5.077 -2.948 1.00 92.31 99 THR A N 1
ATOM 787 C CA . THR A 1 99 ? 6.904 3.627 -2.842 1.00 92.31 99 THR A CA 1
ATOM 788 C C . THR A 1 99 ? 6.840 2.978 -4.224 1.00 92.31 99 THR A C 1
ATOM 790 O O . THR A 1 99 ? 7.870 2.537 -4.719 1.00 92.31 99 THR A O 1
ATOM 793 N N . ASN A 1 100 ? 5.673 2.943 -4.882 1.00 93.19 100 ASN A N 1
ATOM 794 C CA . ASN A 1 100 ? 5.518 2.308 -6.202 1.00 93.19 100 ASN A CA 1
ATOM 795 C C . ASN A 1 100 ? 5.834 3.256 -7.376 1.00 93.19 100 ASN A C 1
ATOM 797 O O . ASN A 1 100 ? 5.943 2.809 -8.517 1.00 93.19 100 ASN A O 1
ATOM 801 N N . MET A 1 101 ? 5.973 4.557 -7.108 1.00 91.31 101 MET A N 1
ATOM 802 C CA . MET A 1 101 ? 6.442 5.567 -8.053 1.00 91.31 101 MET A CA 1
ATOM 803 C C . MET A 1 101 ? 7.478 6.465 -7.387 1.00 91.31 101 MET A C 1
ATOM 805 O O . MET A 1 101 ? 7.301 6.878 -6.243 1.00 91.31 101 MET A O 1
ATOM 809 N N . TYR A 1 102 ? 8.527 6.810 -8.134 1.00 90.44 102 TYR A N 1
ATOM 810 C CA . TYR A 1 102 ? 9.622 7.671 -7.673 1.00 90.44 102 TYR A CA 1
ATOM 811 C C . TYR A 1 102 ? 10.273 7.191 -6.355 1.00 90.44 102 TYR A C 1
ATOM 813 O O . TYR A 1 102 ? 10.349 7.971 -5.402 1.00 90.44 102 TYR A O 1
ATOM 821 N N . PRO A 1 103 ? 10.701 5.913 -6.256 1.00 91.44 103 PRO A N 1
ATOM 822 C CA . PRO A 1 103 ? 11.372 5.412 -5.060 1.00 91.44 103 PRO A CA 1
ATOM 823 C C . PRO A 1 103 ? 12.709 6.132 -4.842 1.00 91.44 103 PRO A C 1
ATOM 825 O O . PRO A 1 103 ? 13.441 6.409 -5.793 1.00 91.44 103 PRO A O 1
ATOM 828 N N . ASN A 1 104 ? 13.035 6.422 -3.581 1.00 90.94 104 ASN A N 1
ATOM 829 C CA . ASN A 1 104 ? 14.317 7.014 -3.212 1.00 90.94 104 ASN A CA 1
ATOM 830 C C . ASN A 1 104 ? 15.285 5.932 -2.713 1.00 90.94 104 ASN A C 1
ATOM 832 O O . ASN A 1 104 ? 15.171 5.454 -1.586 1.00 90.94 104 ASN A O 1
ATOM 836 N N . MET A 1 105 ? 16.266 5.581 -3.544 1.00 89.50 105 MET A N 1
ATOM 837 C CA . MET A 1 105 ? 17.283 4.570 -3.224 1.00 89.50 105 MET A CA 1
ATOM 838 C C . MET A 1 105 ? 18.320 5.037 -2.193 1.00 89.50 105 MET A C 1
ATOM 840 O O . MET A 1 105 ? 19.077 4.219 -1.679 1.00 89.50 105 MET A O 1
ATOM 844 N N . THR A 1 106 ? 18.370 6.336 -1.889 1.00 89.94 106 THR A N 1
ATOM 845 C CA . THR A 1 106 ? 19.290 6.920 -0.900 1.00 89.94 106 THR A CA 1
ATOM 846 C C . THR A 1 106 ? 18.554 7.373 0.360 1.00 89.94 106 THR A C 1
ATOM 848 O O . THR A 1 106 ? 19.026 8.260 1.068 1.00 89.94 106 THR A O 1
ATOM 851 N N . GLU A 1 107 ? 17.354 6.846 0.603 1.00 87.81 107 GLU A N 1
ATOM 852 C CA . GLU A 1 107 ? 16.571 7.172 1.790 1.00 87.81 107 GLU A CA 1
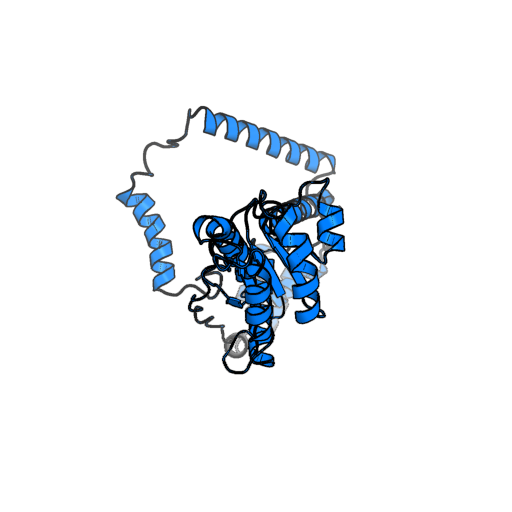ATOM 853 C C . GLU A 1 107 ? 17.276 6.684 3.062 1.00 87.81 107 GLU A C 1
ATOM 855 O O . GLU A 1 107 ? 17.625 5.511 3.194 1.00 87.81 107 GLU A O 1
ATOM 860 N N . GLU A 1 108 ? 17.449 7.587 4.027 1.00 88.69 108 GLU A N 1
ATOM 861 C CA . GLU A 1 108 ? 17.879 7.223 5.372 1.00 88.69 108 GLU A CA 1
ATOM 862 C C . GLU A 1 108 ? 16.664 6.788 6.192 1.00 88.69 108 GLU A C 1
ATOM 864 O O . GLU A 1 108 ? 15.729 7.562 6.421 1.00 88.69 108 GLU A O 1
ATOM 869 N N . LEU A 1 109 ? 16.673 5.534 6.645 1.00 86.31 109 LEU A N 1
ATOM 870 C CA . LEU A 1 109 ? 15.579 4.993 7.441 1.00 86.31 109 LEU A CA 1
ATOM 871 C C . LEU A 1 109 ? 15.518 5.669 8.814 1.00 86.31 109 LEU A C 1
ATOM 873 O O . LEU A 1 109 ? 16.522 5.823 9.511 1.00 86.31 109 LEU A O 1
ATOM 877 N N . LEU A 1 110 ? 14.303 6.017 9.236 1.00 88.50 110 LEU A N 1
ATOM 878 C CA . LEU A 1 110 ? 14.058 6.500 10.591 1.00 88.50 110 LEU A CA 1
ATOM 879 C C . LEU A 1 110 ? 14.318 5.387 11.613 1.00 88.50 110 LEU A C 1
ATOM 881 O O . LEU A 1 110 ? 13.876 4.255 11.428 1.00 88.50 110 LEU A O 1
ATOM 885 N N . ASP A 1 111 ? 14.941 5.739 12.741 1.00 89.06 111 ASP A N 1
ATOM 886 C CA . ASP A 1 111 ? 15.063 4.832 13.888 1.00 89.06 111 ASP A CA 1
ATOM 887 C C . ASP A 1 111 ? 13.662 4.420 14.392 1.00 89.06 111 ASP A C 1
ATOM 889 O O . ASP A 1 111 ? 12.893 5.311 14.788 1.00 89.06 111 ASP A O 1
ATOM 893 N N . PRO A 1 112 ? 13.324 3.113 14.397 1.00 87.38 112 PRO A N 1
ATOM 894 C CA . PRO A 1 112 ? 12.002 2.609 14.758 1.00 87.38 112 PRO A CA 1
ATOM 895 C C . PRO A 1 112 ? 11.603 2.835 16.221 1.00 87.38 112 PRO A C 1
ATOM 897 O O . PRO A 1 112 ? 10.407 2.806 16.506 1.00 87.38 112 PRO A O 1
ATOM 900 N N . ARG A 1 113 ? 12.543 3.090 17.147 1.00 89.50 113 ARG A N 1
ATOM 901 C CA . ARG A 1 113 ? 12.260 3.320 18.585 1.00 89.50 113 ARG A CA 1
ATOM 902 C C . ARG A 1 113 ? 11.170 2.384 19.156 1.00 89.50 113 ARG A C 1
ATOM 904 O O . ARG A 1 113 ? 10.123 2.871 19.602 1.00 89.50 113 ARG A O 1
ATOM 911 N N . PRO A 1 114 ? 11.356 1.053 19.099 1.00 89.06 114 PRO A N 1
ATOM 912 C CA . PRO A 1 114 ? 10.369 0.122 19.627 1.00 89.06 114 PRO A CA 1
ATOM 913 C C . PRO A 1 114 ? 10.209 0.304 21.140 1.00 89.06 114 PRO A C 1
ATOM 915 O O . PRO A 1 114 ? 11.162 0.618 21.850 1.00 89.06 114 PRO A O 1
ATOM 918 N N . GLU A 1 115 ? 8.994 0.090 21.638 1.00 89.44 115 GLU A N 1
ATOM 919 C CA . GLU A 1 115 ? 8.736 0.112 23.077 1.00 89.44 115 GLU A CA 1
ATOM 920 C C . GLU A 1 115 ? 9.270 -1.162 23.734 1.00 89.44 115 GLU A C 1
ATOM 922 O O . GLU A 1 115 ? 9.099 -2.261 23.199 1.00 89.44 115 GLU A O 1
ATOM 927 N N . ASP A 1 116 ? 9.867 -1.032 24.919 1.00 93.62 116 ASP A N 1
ATOM 928 C CA . ASP A 1 116 ? 10.271 -2.177 25.737 1.00 93.62 116 ASP A CA 1
ATOM 929 C C . ASP A 1 116 ? 9.031 -2.808 26.389 1.00 93.62 11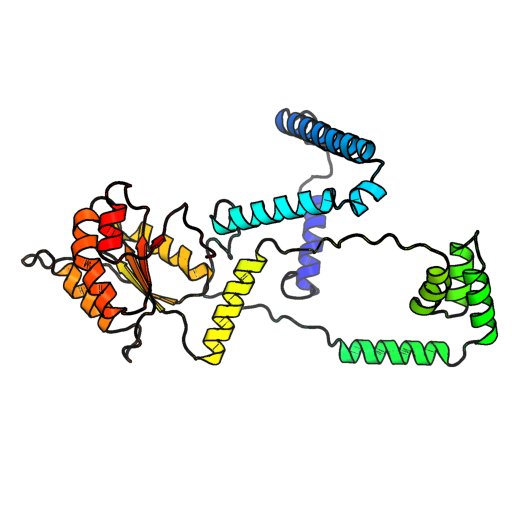6 ASP A C 1
ATOM 931 O O . ASP A 1 116 ? 8.677 -2.551 27.542 1.00 93.62 116 ASP A O 1
ATOM 935 N N . VAL A 1 117 ? 8.316 -3.610 25.597 1.00 94.69 117 VAL A N 1
ATOM 936 C CA . VAL A 1 117 ? 7.108 -4.319 26.032 1.00 94.69 117 VAL A CA 1
ATOM 937 C C . VAL A 1 117 ? 7.380 -5.205 27.259 1.00 94.69 117 VAL A C 1
ATOM 939 O O . VAL A 1 117 ? 6.546 -5.195 28.168 1.00 94.69 117 VAL A O 1
ATOM 942 N N . PRO A 1 118 ? 8.503 -5.952 27.354 1.00 96.19 118 PRO A N 1
ATOM 943 C CA . PRO A 1 118 ? 8.855 -6.679 28.573 1.00 96.19 118 PRO A CA 1
ATOM 944 C C . PRO A 1 118 ? 8.982 -5.794 29.820 1.00 96.19 118 PRO A C 1
ATOM 946 O O . PRO A 1 118 ? 8.398 -6.134 30.852 1.00 96.19 118 PRO A O 1
ATOM 949 N N . ALA A 1 119 ? 9.695 -4.666 29.739 1.00 96.19 119 ALA A N 1
ATOM 950 C CA . ALA A 1 119 ? 9.853 -3.753 30.870 1.00 96.19 119 ALA A CA 1
ATOM 951 C C . ALA A 1 119 ? 8.520 -3.112 31.273 1.00 96.19 119 ALA A C 1
ATOM 953 O O . ALA A 1 119 ? 8.165 -3.148 32.450 1.00 96.19 119 ALA A O 1
ATOM 954 N N . LEU A 1 120 ? 7.736 -2.626 30.303 1.00 95.75 120 LEU A N 1
ATOM 955 C CA . LEU A 1 120 ? 6.401 -2.070 30.552 1.00 95.75 120 LEU A CA 1
ATOM 956 C C . LEU A 1 120 ? 5.474 -3.102 31.196 1.00 95.75 120 LEU A C 1
ATOM 958 O O . LEU A 1 120 ? 4.759 -2.799 32.148 1.00 95.75 120 LEU A O 1
ATOM 962 N N . LYS A 1 121 ? 5.495 -4.351 30.714 1.00 96.00 121 LYS A N 1
ATOM 963 C CA . LYS A 1 121 ? 4.707 -5.434 31.311 1.00 96.00 121 LYS A CA 1
ATOM 964 C C . LYS A 1 121 ? 5.126 -5.685 32.757 1.00 96.00 121 LYS A C 1
ATOM 966 O O . LYS A 1 121 ? 4.252 -5.887 33.598 1.00 96.00 121 LYS A O 1
ATOM 971 N N . LYS A 1 122 ? 6.430 -5.692 33.045 1.00 96.31 122 LYS A N 1
ATOM 972 C CA . LYS A 1 122 ? 6.955 -5.867 34.403 1.00 96.31 122 LYS A CA 1
ATOM 973 C C . LYS A 1 122 ? 6.488 -4.736 35.321 1.00 96.31 122 LYS A C 1
ATOM 975 O O . LYS A 1 122 ? 5.877 -5.023 36.344 1.00 96.31 122 LYS A O 1
ATOM 980 N N . GLU A 1 123 ? 6.689 -3.483 34.919 1.00 96.56 123 GLU A N 1
ATOM 981 C CA . GLU A 1 123 ? 6.265 -2.297 35.673 1.00 96.56 123 GLU A CA 1
ATOM 982 C C . GLU A 1 123 ? 4.758 -2.313 35.967 1.00 96.56 123 GLU A C 1
ATOM 984 O O . GLU A 1 123 ? 4.342 -2.165 37.116 1.00 96.56 123 GLU A O 1
ATOM 989 N N . LEU A 1 124 ? 3.932 -2.561 34.946 1.00 94.25 124 LEU A N 1
ATOM 990 C CA . LEU A 1 124 ? 2.478 -2.615 35.101 1.00 94.25 124 LEU A CA 1
ATOM 991 C C . LEU A 1 124 ? 2.036 -3.776 36.002 1.00 94.25 124 LEU A C 1
ATOM 993 O O . LEU A 1 124 ? 1.114 -3.607 36.797 1.00 94.25 124 LEU A O 1
ATOM 997 N N . SER A 1 125 ? 2.689 -4.939 35.906 1.00 93.62 125 SER A N 1
ATOM 998 C CA . SER A 1 125 ? 2.366 -6.101 36.748 1.00 93.62 125 SER A CA 1
ATOM 999 C C . SER A 1 125 ? 2.696 -5.828 38.217 1.00 93.62 125 SER A C 1
ATOM 1001 O O . SER A 1 125 ? 1.845 -6.041 39.076 1.00 93.62 125 SER A O 1
ATOM 1003 N N . GLU A 1 126 ? 3.874 -5.267 38.502 1.00 95.00 126 GLU A N 1
ATOM 1004 C CA . GLU A 1 126 ? 4.264 -4.848 39.855 1.00 95.00 126 GLU A CA 1
ATOM 1005 C C . GLU A 1 126 ? 3.330 -3.758 40.407 1.00 95.00 126 GLU A C 1
ATOM 1007 O O . GLU A 1 126 ? 2.994 -3.758 41.591 1.00 95.00 126 GLU A O 1
ATOM 1012 N N . GLY A 1 127 ? 2.884 -2.828 39.555 1.00 91.19 127 GLY A N 1
ATOM 1013 C CA . GLY A 1 127 ? 1.897 -1.810 39.916 1.00 91.19 127 GLY A CA 1
ATOM 1014 C C . GLY A 1 127 ? 0.552 -2.415 40.326 1.00 91.19 127 GLY A C 1
ATOM 1015 O O . GLY A 1 127 ? -0.011 -2.024 41.350 1.00 91.19 127 GLY A O 1
ATOM 1016 N N . VAL A 1 128 ? 0.063 -3.407 39.574 1.00 89.38 128 VAL A N 1
ATOM 1017 C CA . VAL A 1 128 ? -1.171 -4.139 39.902 1.00 89.38 128 VAL A CA 1
ATOM 1018 C C . VAL A 1 128 ? -1.013 -4.947 41.191 1.00 89.38 128 VAL A C 1
ATOM 1020 O O . VAL A 1 128 ? -1.918 -4.935 42.023 1.00 89.38 128 VAL A O 1
ATOM 1023 N N . GLU A 1 129 ? 0.121 -5.621 41.394 1.00 89.81 129 GLU A N 1
ATOM 1024 C CA . GLU A 1 129 ? 0.398 -6.372 42.627 1.00 89.81 129 GLU A CA 1
ATOM 1025 C C . GLU A 1 129 ? 0.399 -5.462 43.859 1.00 89.81 129 GLU A C 1
ATOM 1027 O O . GLU A 1 129 ? -0.273 -5.769 44.843 1.00 89.81 129 GLU A O 1
ATOM 1032 N N . LYS A 1 130 ? 1.083 -4.311 43.785 1.00 89.81 130 LYS A N 1
ATOM 1033 C CA . LYS A 1 130 ? 1.103 -3.305 44.860 1.00 89.81 130 LYS A CA 1
ATOM 1034 C C . LYS A 1 130 ? -0.288 -2.763 45.156 1.00 89.81 130 LYS A C 1
ATOM 1036 O O . LYS A 1 130 ? -0.684 -2.716 46.314 1.00 89.81 130 LYS A O 1
ATOM 1041 N N . TYR A 1 131 ? -1.041 -2.394 44.120 1.00 85.44 131 TYR A N 1
ATOM 1042 C CA . TYR A 1 131 ? -2.407 -1.894 44.277 1.00 85.44 131 TYR A CA 1
ATOM 1043 C C . TYR A 1 131 ? -3.325 -2.915 44.968 1.00 85.44 131 TYR A C 1
ATOM 1045 O O . TYR A 1 131 ? -4.186 -2.543 45.759 1.00 85.44 131 TYR A O 1
ATOM 1053 N N . ARG A 1 132 ? -3.116 -4.212 44.714 1.00 85.38 132 ARG A N 1
ATOM 1054 C CA . ARG A 1 132 ? -3.919 -5.298 45.296 1.00 85.38 132 ARG A CA 1
ATOM 1055 C C . ARG A 1 132 ? -3.429 -5.792 46.660 1.00 85.38 132 ARG A C 1
ATOM 1057 O O . ARG A 1 132 ? -4.105 -6.641 47.242 1.00 85.38 132 ARG A O 1
ATOM 1064 N N . ALA A 1 133 ? -2.283 -5.323 47.157 1.00 88.25 133 ALA A N 1
ATOM 1065 C CA . ALA A 1 133 ? -1.681 -5.828 48.393 1.00 88.25 133 ALA A CA 1
ATOM 1066 C C . ALA A 1 133 ? -2.558 -5.554 49.627 1.00 88.25 133 ALA A C 1
ATOM 1068 O O . ALA A 1 133 ? -2.769 -6.458 50.434 1.00 88.25 133 ALA A O 1
ATOM 1069 N N . ASP A 1 134 ? -3.132 -4.352 49.706 1.00 85.12 134 ASP A N 1
ATOM 1070 C CA . ASP A 1 134 ? -3.912 -3.871 50.858 1.00 85.12 134 ASP A CA 1
ATOM 1071 C C . ASP A 1 134 ? -5.432 -3.904 50.614 1.00 85.12 134 ASP A C 1
ATOM 1073 O O . ASP A 1 134 ? -6.216 -3.265 51.315 1.00 85.12 134 ASP A O 1
ATOM 1077 N N . MET A 1 135 ? -5.863 -4.620 49.579 1.00 87.88 135 MET A N 1
ATOM 1078 C CA . MET A 1 135 ? -7.239 -4.593 49.100 1.00 87.88 135 MET A CA 1
ATOM 1079 C C . MET A 1 135 ? -8.111 -5.640 49.802 1.00 87.88 135 MET A C 1
ATOM 1081 O O . MET A 1 135 ? -7.702 -6.791 49.984 1.00 87.88 135 MET A O 1
ATOM 1085 N N . ASP A 1 136 ? -9.347 -5.262 50.130 1.00 92.75 136 ASP A N 1
ATOM 1086 C CA . ASP A 1 136 ? -10.342 -6.171 50.699 1.00 92.75 136 ASP A CA 1
ATOM 1087 C C . ASP A 1 136 ? -10.830 -7.170 49.636 1.00 92.75 136 ASP A C 1
ATOM 1089 O O . ASP A 1 136 ? -11.618 -6.856 48.738 1.00 92.75 136 ASP A O 1
ATOM 1093 N N . LYS A 1 137 ? -10.323 -8.402 49.733 1.00 91.50 137 LYS A N 1
ATOM 1094 C CA . LYS A 1 137 ? -10.628 -9.482 48.787 1.00 91.50 137 LYS A CA 1
ATOM 1095 C C . LYS A 1 137 ? -12.059 -9.992 48.924 1.00 91.50 137 LYS A C 1
ATOM 1097 O O . LYS A 1 137 ? -12.612 -10.457 47.926 1.00 91.50 137 LYS A O 1
ATOM 1102 N N . ASP A 1 138 ? -12.640 -9.916 50.117 1.00 93.56 138 ASP A N 1
ATOM 1103 C CA . ASP A 1 138 ? -14.000 -10.385 50.363 1.00 93.56 138 ASP A CA 1
ATOM 1104 C C . ASP A 1 138 ? -15.001 -9.378 49.795 1.00 93.56 138 ASP A C 1
ATOM 1106 O O . ASP A 1 138 ? -15.901 -9.771 49.047 1.00 93.56 138 ASP A O 1
ATOM 1110 N N . PHE A 1 139 ? -14.764 -8.081 50.017 1.00 93.94 139 PHE A N 1
ATOM 1111 C CA . PHE A 1 139 ? -15.555 -7.011 49.410 1.00 93.94 139 PHE A CA 1
ATOM 1112 C C . PHE A 1 139 ? -15.453 -7.012 47.878 1.00 93.94 139 PHE A C 1
ATOM 1114 O O . PHE A 1 139 ? -16.465 -6.903 47.184 1.00 93.94 139 PHE A O 1
ATOM 1121 N N . LEU A 1 140 ? -14.254 -7.216 47.317 1.00 93.94 140 LEU A N 1
ATOM 1122 C CA . LEU A 1 140 ? -14.085 -7.380 45.869 1.00 93.94 140 LEU A CA 1
ATOM 1123 C C . LEU A 1 140 ? -14.915 -8.554 45.333 1.00 93.94 140 LEU A C 1
ATOM 1125 O O . LEU A 1 140 ? -15.609 -8.424 44.322 1.00 93.94 140 LEU A O 1
ATOM 1129 N N . LYS A 1 141 ? -14.830 -9.713 45.991 1.00 94.81 141 LYS A N 1
ATOM 1130 C CA . LYS A 1 141 ? -15.556 -10.913 45.573 1.00 94.81 141 LYS A CA 1
ATOM 1131 C C . LYS A 1 141 ? -17.066 -10.690 45.621 1.00 94.81 141 LYS A C 1
ATOM 1133 O O . LYS A 1 141 ? -17.752 -11.085 44.681 1.00 94.81 141 LYS A O 1
ATOM 1138 N N . GLU A 1 142 ? -17.565 -10.028 46.663 1.00 96.19 142 GLU A N 1
ATOM 1139 C CA . GLU A 1 142 ? -18.970 -9.626 46.777 1.00 96.19 142 GLU A CA 1
ATOM 1140 C C . GLU A 1 142 ? -19.401 -8.786 45.567 1.00 96.19 142 GLU A C 1
ATOM 1142 O O . GLU A 1 142 ? -20.358 -9.144 44.880 1.00 96.19 142 GLU A O 1
ATOM 1147 N N . LYS A 1 143 ? -18.650 -7.728 45.230 1.00 95.69 143 LYS A N 1
ATOM 1148 C CA . LYS A 1 143 ? -18.991 -6.846 44.099 1.00 95.69 143 LYS A CA 1
ATOM 1149 C C . LYS A 1 143 ? -18.898 -7.528 42.739 1.00 95.69 143 LYS A C 1
ATOM 1151 O O . LYS A 1 143 ? -19.706 -7.244 41.853 1.00 95.69 143 LYS A O 1
ATOM 1156 N N . LEU A 1 144 ? -17.971 -8.467 42.565 1.00 95.00 144 LEU A N 1
ATOM 1157 C CA . LEU A 1 144 ? -17.893 -9.270 41.343 1.00 95.00 144 LEU A CA 1
ATOM 1158 C C . LEU A 1 144 ? -19.083 -10.228 41.195 1.00 95.00 144 LEU A C 1
ATOM 1160 O O . LEU A 1 144 ? -19.600 -10.375 40.086 1.00 95.00 144 LEU A O 1
ATOM 1164 N N . GLU A 1 145 ? -19.551 -10.848 42.280 1.00 94.06 145 GLU A N 1
ATOM 1165 C CA . GLU A 1 145 ? -20.744 -11.702 42.241 1.00 94.06 145 GLU A CA 1
ATOM 1166 C C . GLU A 1 145 ? -22.031 -10.881 42.048 1.00 94.06 145 GLU A C 1
ATOM 1168 O O . GLU A 1 145 ? -22.890 -11.284 41.263 1.00 94.06 145 GLU A O 1
ATOM 1173 N N . GLU A 1 146 ? -22.140 -9.689 42.649 1.00 94.00 146 GLU A N 1
ATOM 1174 C CA . GLU A 1 146 ? -23.231 -8.740 42.366 1.00 94.00 146 GLU A CA 1
ATOM 1175 C C . GLU A 1 146 ? -23.277 -8.365 40.877 1.00 94.00 146 GLU A C 1
ATOM 1177 O O . GLU A 1 146 ? -24.341 -8.400 40.251 1.00 94.00 146 GLU A O 1
ATOM 1182 N N . LEU A 1 147 ? -22.121 -8.047 40.280 1.00 93.69 147 LEU A N 1
ATOM 1183 C CA . LEU A 1 147 ? -22.000 -7.730 38.856 1.00 93.69 147 LEU A CA 1
ATOM 1184 C C . LEU A 1 147 ? -22.354 -8.925 37.960 1.00 93.69 147 LEU A C 1
ATOM 1186 O O . LEU A 1 147 ? -22.992 -8.761 36.913 1.00 93.69 147 LEU A O 1
ATOM 1190 N N . LYS A 1 148 ? -21.935 -10.129 38.351 1.00 92.81 148 LYS A N 1
ATOM 1191 C CA . LYS A 1 148 ? -22.242 -11.368 37.633 1.00 92.81 148 LYS A CA 1
ATOM 1192 C C . LYS A 1 148 ? -23.736 -11.675 37.675 1.00 92.81 148 LYS A C 1
ATOM 1194 O O . LYS A 1 148 ? -24.319 -12.006 36.646 1.00 92.81 148 LYS A O 1
ATOM 1199 N N . ALA A 1 149 ? -24.375 -11.513 38.832 1.00 90.88 149 ALA A N 1
ATOM 1200 C CA . ALA A 1 149 ? -25.807 -11.728 39.011 1.00 90.88 149 ALA A CA 1
ATOM 1201 C C . ALA A 1 149 ? -26.669 -10.619 38.384 1.00 90.88 149 ALA A C 1
ATOM 1203 O O . ALA A 1 149 ? -27.835 -10.859 38.087 1.00 90.88 149 ALA A O 1
ATOM 1204 N N . ALA A 1 150 ? -26.107 -9.440 38.109 1.00 89.62 150 ALA A N 1
ATOM 1205 C CA . ALA A 1 150 ? -26.839 -8.295 37.579 1.00 89.62 150 ALA A CA 1
ATOM 1206 C C . ALA A 1 150 ? -27.492 -8.541 36.209 1.00 89.62 150 ALA A C 1
ATOM 1208 O O . ALA A 1 150 ? -26.817 -8.968 35.266 1.00 89.62 150 ALA A O 1
ATOM 1209 N N . ASP A 1 151 ? -28.768 -8.171 36.097 1.00 87.75 151 ASP A N 1
ATOM 1210 C CA . ASP A 1 151 ? -29.488 -8.008 34.824 1.00 87.75 151 ASP A CA 1
ATOM 1211 C C . ASP A 1 151 ? -29.828 -6.529 34.535 1.00 87.75 151 ASP A C 1
ATOM 1213 O O . ASP A 1 151 ? -30.017 -6.153 33.382 1.00 87.75 151 ASP A O 1
ATOM 1217 N N . THR A 1 152 ? -29.806 -5.671 35.563 1.00 91.12 152 THR A N 1
ATOM 1218 C CA . THR A 1 152 ? -29.915 -4.200 35.491 1.00 91.12 152 THR A CA 1
ATOM 1219 C C . THR A 1 152 ? -28.746 -3.528 36.216 1.00 91.12 152 THR A C 1
ATOM 1221 O O . THR A 1 152 ? -28.040 -4.177 37.005 1.00 91.12 152 THR A O 1
ATOM 1224 N N . ASP A 1 153 ? -28.553 -2.230 35.952 1.00 93.81 153 ASP A N 1
ATOM 1225 C CA . ASP A 1 153 ? -27.557 -1.363 36.612 1.00 93.81 153 ASP A CA 1
ATOM 1226 C C . ASP A 1 153 ? -26.128 -1.915 36.495 1.00 93.81 153 ASP A C 1
ATOM 1228 O O . ASP A 1 153 ? -25.326 -1.927 37.431 1.00 93.81 153 ASP A O 1
ATOM 1232 N N . ILE A 1 154 ? -25.832 -2.490 35.324 1.00 92.00 154 ILE A N 1
ATOM 1233 C CA . ILE A 1 154 ? -24.576 -3.200 35.057 1.00 92.00 154 ILE A CA 1
ATOM 1234 C C . ILE A 1 154 ? -23.391 -2.236 35.145 1.00 92.00 154 ILE A C 1
ATOM 1236 O O . ILE A 1 154 ? -22.327 -2.623 35.623 1.00 92.00 154 ILE A O 1
ATOM 1240 N N . VAL A 1 155 ? -23.567 -0.993 34.690 1.00 94.06 155 VAL A N 1
ATOM 1241 C CA . VAL A 1 155 ? -22.507 0.021 34.699 1.00 94.06 155 VAL A CA 1
ATOM 1242 C C . VAL A 1 155 ? -22.181 0.419 36.133 1.00 94.06 155 VAL A C 1
ATOM 1244 O O . VAL A 1 155 ? -21.018 0.406 36.517 1.00 94.06 155 VAL A O 1
ATOM 1247 N N . GLU A 1 156 ? -23.196 0.680 36.948 1.00 96.81 156 GLU A N 1
ATOM 1248 C CA . GLU A 1 156 ? -23.071 1.047 38.356 1.00 96.81 156 GLU A CA 1
ATOM 1249 C C . GLU A 1 156 ? -22.387 -0.067 39.153 1.00 96.81 156 GLU A C 1
ATOM 1251 O O . GLU A 1 156 ? -21.464 0.185 39.929 1.00 96.81 156 GLU A O 1
ATOM 1256 N N . LYS A 1 157 ? -22.769 -1.324 38.906 1.00 94.94 157 LYS A N 1
ATOM 1257 C CA . LYS A 1 157 ? -22.141 -2.490 39.544 1.00 94.94 157 LYS A CA 1
ATOM 1258 C C . LYS A 1 157 ? -20.718 -2.735 39.045 1.00 94.94 157 LYS A C 1
ATOM 1260 O O . LYS A 1 157 ? -19.866 -3.159 39.821 1.00 94.94 157 LYS A O 1
ATOM 1265 N N . ALA A 1 158 ? -20.427 -2.439 37.778 1.00 95.19 158 ALA A N 1
ATOM 1266 C CA . ALA A 1 158 ? -19.065 -2.496 37.257 1.00 95.19 158 ALA A CA 1
ATOM 1267 C C . ALA A 1 158 ? -18.187 -1.406 37.885 1.00 95.19 158 ALA A C 1
ATOM 1269 O O . ALA A 1 158 ? -17.060 -1.700 38.270 1.00 95.19 158 ALA A O 1
ATOM 1270 N N . ILE A 1 159 ? -18.708 -0.183 38.054 1.00 96.56 159 ILE A N 1
ATOM 1271 C CA . ILE A 1 159 ? -18.035 0.897 38.789 1.00 96.56 159 ILE A CA 1
ATOM 1272 C C . ILE A 1 159 ? -17.742 0.440 40.217 1.00 96.56 159 ILE A C 1
ATOM 1274 O O . ILE A 1 159 ? -16.598 0.536 40.645 1.00 96.56 159 ILE A O 1
ATOM 1278 N N . ALA A 1 160 ? -18.727 -0.129 40.920 1.00 95.94 160 ALA A N 1
ATOM 1279 C CA . ALA A 1 160 ? -18.530 -0.648 42.272 1.00 95.94 160 ALA A CA 1
ATOM 1280 C C . ALA A 1 160 ? -17.440 -1.735 42.328 1.00 95.94 160 ALA A C 1
ATOM 1282 O O . ALA A 1 160 ? -16.586 -1.696 43.212 1.00 95.94 160 ALA A O 1
ATOM 1283 N N . ALA A 1 161 ? -17.412 -2.658 41.361 1.00 95.19 161 ALA A N 1
ATOM 1284 C CA . ALA A 1 161 ? -16.365 -3.674 41.262 1.00 95.19 161 ALA A CA 1
ATOM 1285 C C . ALA A 1 161 ? -14.977 -3.059 40.997 1.00 95.19 161 ALA A C 1
ATOM 1287 O O . ALA A 1 161 ? -14.011 -3.429 41.661 1.00 95.19 161 ALA A O 1
ATOM 1288 N N . PHE A 1 162 ? -14.861 -2.092 40.080 1.00 94.94 162 PHE A N 1
ATOM 1289 C CA . PHE A 1 162 ? -13.602 -1.378 39.833 1.00 94.94 162 PHE A CA 1
ATOM 1290 C C . PHE A 1 162 ? -13.147 -0.567 41.050 1.00 94.94 162 PHE A C 1
ATOM 1292 O O . PHE A 1 162 ? -11.962 -0.561 41.365 1.00 94.94 162 PHE A O 1
ATOM 1299 N N . SER A 1 163 ? -14.070 0.079 41.767 1.00 93.19 163 SER A N 1
ATOM 1300 C CA . SER A 1 163 ? -13.779 0.787 43.017 1.00 93.19 163 SER A CA 1
ATOM 1301 C C . SER A 1 163 ? -13.344 -0.158 44.138 1.00 93.19 163 SER A C 1
ATOM 1303 O O . SER A 1 163 ? -12.528 0.232 44.966 1.00 93.19 163 SER A O 1
ATOM 1305 N N . ALA A 1 164 ? -13.827 -1.404 44.133 1.00 92.94 164 ALA A N 1
ATOM 1306 C CA . ALA A 1 164 ? -13.328 -2.485 44.984 1.00 92.94 164 ALA A CA 1
ATOM 1307 C C . ALA A 1 164 ? -12.006 -3.102 44.473 1.00 92.94 164 ALA A C 1
ATOM 1309 O O . ALA A 1 164 ? -11.523 -4.077 45.040 1.00 92.94 164 ALA A O 1
ATOM 1310 N N . GLY A 1 165 ? -11.431 -2.545 43.400 1.00 91.06 165 GLY A N 1
ATOM 1311 C CA . GLY A 1 165 ? -10.136 -2.902 42.825 1.00 91.06 165 GLY A CA 1
ATOM 1312 C C . GLY A 1 165 ? -10.142 -4.107 41.880 1.00 91.06 165 GLY A C 1
ATOM 1313 O O . GLY A 1 165 ? -9.102 -4.729 41.642 1.00 91.06 165 GLY A O 1
ATOM 1314 N N . ALA A 1 166 ? -11.300 -4.424 41.292 1.00 93.12 166 ALA A N 1
ATOM 1315 C CA . ALA A 1 166 ? -11.388 -5.397 40.212 1.00 93.12 166 ALA A CA 1
ATOM 1316 C C . ALA A 1 166 ? -10.534 -4.978 39.009 1.00 93.12 166 ALA A C 1
ATOM 1318 O O . ALA A 1 166 ? -10.522 -3.825 38.581 1.00 93.12 166 ALA A O 1
ATOM 1319 N N . THR A 1 167 ? -9.867 -5.947 38.394 1.00 92.00 167 THR A N 1
ATOM 1320 C CA . THR A 1 167 ? -9.191 -5.755 37.109 1.00 92.00 167 THR A CA 1
ATOM 1321 C C . THR A 1 167 ? -10.182 -5.832 35.951 1.00 92.00 167 THR A C 1
ATOM 1323 O O . THR A 1 167 ? -11.243 -6.453 36.040 1.00 92.00 167 THR A O 1
ATOM 1326 N N . ILE A 1 168 ? -9.788 -5.284 34.797 1.00 92.56 168 ILE A N 1
ATOM 1327 C CA . ILE A 1 168 ? -10.5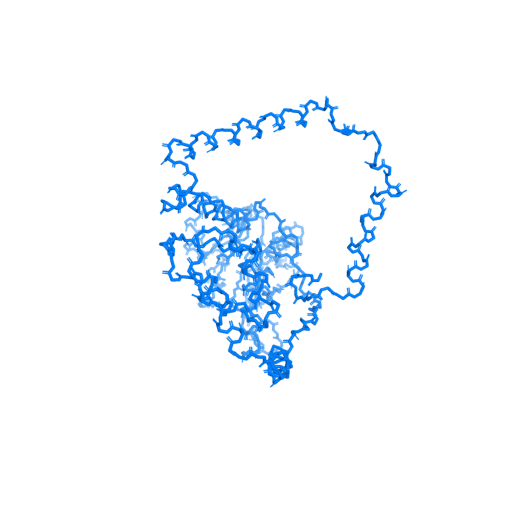61 -5.394 33.547 1.00 92.56 168 ILE A CA 1
ATOM 1328 C C . ILE A 1 168 ? -10.871 -6.865 33.216 1.00 92.56 168 ILE A C 1
ATOM 1330 O O . ILE A 1 168 ? -11.967 -7.179 32.752 1.00 92.56 168 ILE A O 1
ATOM 1334 N N . SER A 1 169 ? -9.931 -7.782 33.479 1.00 90.88 169 SER A N 1
ATOM 1335 C CA . SER A 1 169 ? -10.117 -9.213 33.214 1.00 90.88 169 SER A CA 1
ATOM 1336 C C . SER A 1 169 ? -11.167 -9.852 34.129 1.00 90.88 169 SER A C 1
ATOM 1338 O O . SER A 1 169 ? -11.974 -10.654 33.659 1.00 90.88 169 SER A O 1
ATOM 1340 N N . GLU A 1 170 ? -11.194 -9.498 35.416 1.00 92.31 170 GLU A N 1
ATOM 1341 C CA . GLU A 1 170 ? -12.180 -10.013 36.380 1.00 92.31 170 GLU A CA 1
ATOM 1342 C C . GLU A 1 170 ? -13.587 -9.504 36.057 1.00 92.31 170 GLU A C 1
ATOM 1344 O O . GLU A 1 170 ? -14.518 -10.303 35.969 1.00 92.31 170 GLU A O 1
ATOM 1349 N N . VAL A 1 171 ? -13.729 -8.206 35.766 1.00 93.00 171 VAL A N 1
ATOM 1350 C CA . VAL A 1 171 ? -15.001 -7.604 35.326 1.00 93.00 171 VAL A CA 1
ATOM 1351 C C . VAL A 1 171 ? -15.494 -8.259 34.032 1.00 93.00 171 VAL A C 1
ATOM 1353 O O . VAL A 1 171 ? -16.663 -8.639 33.929 1.00 93.00 171 VAL A O 1
ATOM 1356 N N . ARG A 1 172 ? -14.601 -8.465 33.052 1.00 90.94 172 ARG A N 1
ATOM 1357 C CA . ARG A 1 172 ? -14.933 -9.174 31.808 1.00 90.94 172 ARG A CA 1
ATOM 1358 C C . ARG A 1 172 ? -15.401 -10.601 32.085 1.00 90.94 172 ARG A C 1
ATOM 1360 O O . ARG A 1 172 ? -16.397 -11.021 31.509 1.00 90.94 172 ARG A O 1
ATOM 1367 N N . THR A 1 173 ? -14.711 -11.334 32.956 1.00 90.81 173 THR A N 1
ATOM 1368 C CA . THR A 1 173 ? -15.050 -12.726 33.297 1.00 90.81 173 THR A CA 1
ATOM 1369 C C . THR A 1 173 ? -16.401 -12.813 34.006 1.00 90.81 173 THR A C 1
ATOM 1371 O O . THR A 1 173 ? -17.224 -13.654 33.646 1.00 90.81 173 THR A O 1
ATOM 1374 N N . ALA A 1 174 ? -16.675 -11.900 34.943 1.00 90.50 174 ALA A N 1
ATOM 1375 C CA . ALA A 1 174 ? -17.960 -11.809 35.634 1.00 90.50 174 ALA A CA 1
ATOM 1376 C C . ALA A 1 174 ? -19.133 -11.581 34.662 1.00 90.50 174 ALA A C 1
ATOM 1378 O O . ALA A 1 174 ? -20.228 -12.092 34.886 1.00 90.50 174 ALA A O 1
ATOM 1379 N N . ARG A 1 175 ? -18.911 -10.860 33.553 1.00 87.31 175 ARG A N 1
ATOM 1380 C CA . ARG A 1 175 ? -19.941 -10.597 32.533 1.00 87.31 175 ARG A CA 1
ATOM 1381 C C . ARG A 1 175 ? -20.006 -11.620 31.401 1.00 87.31 175 ARG A C 1
ATOM 1383 O O . ARG A 1 175 ? -21.083 -11.817 30.845 1.00 87.31 175 ARG A O 1
ATOM 1390 N N . ALA A 1 176 ? -18.896 -12.273 31.066 1.00 75.31 176 ALA A N 1
ATOM 1391 C CA . ALA A 1 176 ? -18.819 -13.211 29.945 1.00 75.31 176 ALA A CA 1
ATOM 1392 C C . ALA A 1 176 ? -19.728 -14.440 30.123 1.00 75.31 176 ALA A C 1
ATOM 1394 O O . ALA A 1 176 ? -20.210 -14.982 29.137 1.00 75.31 176 ALA A O 1
ATOM 1395 N N . ALA A 1 177 ? -20.014 -14.849 31.363 1.00 62.28 177 ALA A N 1
ATOM 1396 C CA . ALA A 1 177 ? -20.815 -16.040 31.658 1.00 62.28 177 ALA A CA 1
ATOM 1397 C C . ALA A 1 177 ? -22.308 -15.944 31.269 1.00 62.28 177 ALA A C 1
ATOM 1399 O O . ALA A 1 177 ? -23.006 -16.950 31.345 1.00 62.28 177 ALA A O 1
ATOM 1400 N N . LYS A 1 178 ? -22.815 -14.759 30.892 1.00 59.75 178 LYS A N 1
ATOM 1401 C CA . LYS A 1 178 ? -24.253 -14.516 30.658 1.00 59.75 178 LYS A CA 1
ATOM 1402 C C . LYS A 1 178 ? -24.653 -14.240 29.203 1.00 59.75 178 LYS A C 1
ATOM 1404 O O . LYS A 1 178 ? -25.845 -14.115 28.945 1.00 59.75 178 LYS A O 1
ATOM 1409 N N . ALA A 1 179 ? -23.714 -14.094 28.270 1.00 61.53 179 ALA A N 1
ATOM 1410 C CA . ALA A 1 179 ? -24.034 -13.658 26.910 1.00 61.53 179 ALA A CA 1
ATOM 1411 C C . ALA A 1 179 ? -23.635 -14.705 25.866 1.00 61.53 179 ALA A C 1
ATOM 1413 O O . ALA A 1 179 ? -22.462 -15.064 25.780 1.00 61.53 179 ALA A O 1
ATOM 1414 N N . ASP A 1 180 ? -24.589 -15.116 25.025 1.00 69.44 180 ASP A N 1
ATOM 1415 C CA . ASP A 1 180 ? -24.279 -15.768 23.753 1.00 69.44 180 ASP A CA 1
ATOM 1416 C C . ASP A 1 180 ? -23.458 -14.786 22.910 1.00 69.44 180 ASP A C 1
ATOM 1418 O O . ASP A 1 180 ? -23.947 -13.736 22.477 1.00 69.44 180 ASP A O 1
ATOM 1422 N N . SER A 1 181 ? -22.174 -15.081 22.717 1.00 72.19 181 SER A N 1
ATOM 1423 C CA . SER A 1 181 ? -21.303 -14.225 21.923 1.00 72.19 181 SER A CA 1
ATOM 1424 C C . SER A 1 181 ? -21.647 -14.359 20.444 1.00 72.19 181 SER A C 1
ATOM 1426 O O . SER A 1 181 ? -21.660 -15.456 19.889 1.00 72.19 181 SER A O 1
ATOM 1428 N N . ILE A 1 182 ? -21.880 -13.227 19.783 1.00 80.19 182 ILE A N 1
ATOM 1429 C CA . ILE A 1 182 ? -21.946 -13.183 18.326 1.00 80.19 182 ILE A CA 1
ATOM 1430 C C . ILE A 1 182 ? -20.512 -13.216 17.797 1.00 80.19 182 ILE A C 1
ATOM 1432 O O . ILE A 1 182 ? -19.744 -12.280 18.020 1.00 80.19 182 ILE A O 1
ATOM 1436 N N . GLU A 1 183 ? -20.160 -14.283 17.087 1.00 86.50 183 GLU A N 1
ATOM 1437 C CA . GLU A 1 183 ? -18.888 -14.369 16.377 1.00 86.50 183 GLU A CA 1
ATOM 1438 C C . GLU A 1 183 ? -19.013 -13.746 14.986 1.00 86.50 183 GLU A C 1
ATOM 1440 O O . GLU A 1 183 ? -19.970 -13.991 14.251 1.00 86.50 183 GLU A O 1
ATOM 1445 N N . VAL A 1 184 ? -18.043 -12.902 14.642 1.00 91.25 184 VAL A N 1
ATOM 1446 C CA . VAL A 1 184 ? -17.981 -12.180 13.371 1.00 91.25 184 VAL A CA 1
ATOM 1447 C C . VAL A 1 184 ? -16.541 -12.191 12.895 1.00 91.25 184 VAL A C 1
ATOM 1449 O O . VAL A 1 184 ? -15.621 -11.924 13.675 1.00 91.25 184 VAL A O 1
ATOM 1452 N N . ARG A 1 185 ? -16.328 -12.444 11.602 1.00 93.69 185 ARG A N 1
ATOM 1453 C CA . ARG A 1 185 ? -14.996 -12.340 11.013 1.00 93.69 185 ARG A CA 1
ATOM 1454 C C . ARG A 1 185 ? -14.455 -10.922 11.154 1.00 93.69 185 ARG A C 1
ATOM 1456 O O . ARG A 1 185 ? -15.068 -9.951 10.708 1.00 93.69 185 ARG A O 1
ATOM 1463 N N . LYS A 1 186 ? -13.267 -10.824 11.747 1.00 94.19 186 LYS A N 1
ATOM 1464 C CA . LYS A 1 186 ? -12.545 -9.566 11.924 1.00 94.19 186 LYS A CA 1
ATOM 1465 C C . LYS A 1 186 ? -12.101 -8.997 10.574 1.00 94.19 186 LYS A C 1
ATOM 1467 O O . LYS A 1 186 ? -11.541 -9.710 9.744 1.00 94.19 186 LYS A O 1
ATOM 1472 N N . ILE A 1 187 ? -12.290 -7.691 10.407 1.00 93.94 187 ILE A N 1
ATOM 1473 C CA . ILE A 1 187 ? -11.656 -6.909 9.342 1.00 93.94 187 ILE A CA 1
ATOM 1474 C C . ILE A 1 187 ? -10.284 -6.467 9.845 1.00 93.94 187 ILE A C 1
ATOM 1476 O O . ILE A 1 187 ? -10.159 -5.916 10.943 1.00 93.94 187 ILE A O 1
ATOM 1480 N N . TYR A 1 188 ? -9.251 -6.734 9.055 1.00 92.12 188 TYR A N 1
ATOM 1481 C CA . TYR A 1 188 ? -7.889 -6.327 9.370 1.00 92.12 188 TYR A CA 1
ATOM 1482 C C . TYR A 1 188 ? -7.605 -4.958 8.759 1.00 92.12 188 TYR A C 1
ATOM 1484 O O . TYR A 1 188 ? -8.050 -4.649 7.655 1.00 92.12 188 TYR A O 1
ATOM 1492 N N . ALA A 1 189 ? -6.883 -4.122 9.502 1.00 92.50 189 ALA A N 1
ATOM 1493 C CA . ALA A 1 189 ? -6.341 -2.894 8.949 1.00 92.50 189 ALA A CA 1
ATOM 1494 C C . ALA A 1 189 ? -5.148 -3.256 8.060 1.00 92.50 189 ALA A C 1
ATOM 1496 O O . ALA A 1 189 ? -4.235 -3.943 8.515 1.00 92.50 189 ALA A O 1
ATOM 1497 N N . HIS A 1 190 ? -5.173 -2.774 6.824 1.00 92.44 190 HIS A N 1
ATOM 1498 C CA . HIS A 1 190 ? -4.101 -2.938 5.850 1.00 92.44 190 HIS A CA 1
ATOM 1499 C C . HIS A 1 190 ? -3.528 -1.564 5.526 1.00 92.44 190 HIS A C 1
ATOM 1501 O O . HIS A 1 190 ? -4.289 -0.614 5.303 1.00 92.44 190 HIS A O 1
ATOM 1507 N N . ARG A 1 191 ? -2.199 -1.434 5.501 1.00 90.62 191 ARG A N 1
ATOM 1508 C CA . ARG A 1 191 ? -1.597 -0.209 4.961 1.00 90.62 191 ARG A CA 1
ATOM 1509 C C . ARG A 1 191 ? -1.648 -0.304 3.449 1.00 90.62 191 ARG A C 1
ATOM 1511 O O . ARG A 1 191 ? -1.378 -1.351 2.872 1.00 90.62 191 ARG A O 1
ATOM 1518 N N . TRP A 1 192 ? -1.986 0.806 2.808 1.00 90.81 192 TRP A N 1
ATOM 1519 C CA . TRP A 1 192 ? -2.189 0.838 1.364 1.00 90.81 192 TRP A CA 1
ATOM 1520 C C . TRP A 1 192 ? -0.971 0.305 0.590 1.00 90.81 192 TRP A C 1
ATOM 1522 O O . TRP A 1 192 ? -1.138 -0.459 -0.351 1.00 90.81 192 TRP A O 1
ATOM 1532 N N . THR A 1 193 ? 0.239 0.621 1.056 1.00 94.00 193 THR A N 1
ATOM 1533 C CA . THR A 1 193 ? 1.535 0.274 0.451 1.00 94.00 193 THR A CA 1
ATOM 1534 C C . THR A 1 193 ? 2.207 -0.978 1.023 1.00 94.00 193 THR A C 1
ATOM 1536 O O . THR A 1 193 ? 3.328 -1.295 0.629 1.00 94.00 193 THR A O 1
ATOM 1539 N N . GLU A 1 194 ? 1.565 -1.714 1.937 1.00 92.69 194 GLU A N 1
ATOM 1540 C CA . GLU A 1 194 ? 2.244 -2.736 2.756 1.00 92.69 194 GLU A CA 1
ATOM 1541 C C . GLU A 1 194 ? 2.941 -3.846 1.960 1.00 92.69 194 GLU A C 1
ATOM 1543 O O . GLU A 1 194 ? 3.965 -4.363 2.401 1.00 92.69 194 GLU A O 1
ATOM 1548 N N . ARG A 1 195 ? 2.411 -4.202 0.783 1.00 94.19 195 ARG A N 1
ATOM 1549 C CA . ARG A 1 195 ? 2.999 -5.227 -0.092 1.00 94.19 195 ARG A CA 1
ATOM 1550 C C . ARG A 1 195 ? 4.344 -4.777 -0.658 1.00 94.19 195 ARG A C 1
ATOM 1552 O O . ARG A 1 195 ? 5.300 -5.543 -0.611 1.00 94.19 195 ARG A O 1
ATOM 1559 N N . PHE A 1 196 ? 4.438 -3.533 -1.121 1.00 94.62 196 PHE A N 1
ATOM 1560 C CA . PHE A 1 196 ? 5.690 -2.958 -1.621 1.00 94.62 196 PHE A CA 1
ATOM 1561 C C . PHE A 1 196 ? 6.713 -2.746 -0.505 1.00 94.62 196 PHE A C 1
ATOM 1563 O O . PHE A 1 196 ? 7.898 -2.990 -0.699 1.00 94.62 196 PHE A O 1
ATOM 1570 N N . GLU A 1 197 ? 6.263 -2.350 0.685 1.00 91.81 197 GLU A N 1
ATOM 1571 C CA . GLU A 1 197 ? 7.147 -2.272 1.851 1.00 91.81 197 GLU A CA 1
ATOM 1572 C C . GLU A 1 197 ? 7.725 -3.645 2.199 1.00 91.81 197 GLU A C 1
ATOM 1574 O O . GLU A 1 197 ? 8.927 -3.772 2.416 1.00 91.81 197 GLU A O 1
ATOM 1579 N N . LYS A 1 198 ? 6.885 -4.688 2.184 1.00 92.94 198 LYS A N 1
ATOM 1580 C CA . LYS A 1 198 ? 7.340 -6.064 2.374 1.00 92.94 198 LYS A CA 1
ATOM 1581 C C . LYS A 1 198 ? 8.362 -6.480 1.313 1.00 92.94 198 LYS A C 1
ATOM 1583 O O . LYS A 1 198 ? 9.382 -7.042 1.689 1.00 92.94 198 LYS A O 1
ATOM 1588 N N . LEU A 1 199 ? 8.121 -6.175 0.035 1.00 94.19 199 LEU A N 1
ATOM 1589 C CA . LEU A 1 199 ? 9.070 -6.459 -1.048 1.00 94.19 199 LEU A CA 1
ATOM 1590 C C . LEU A 1 199 ? 10.445 -5.836 -0.759 1.00 94.19 199 LEU A C 1
ATOM 1592 O O . LEU A 1 199 ? 11.455 -6.529 -0.817 1.00 94.19 199 LEU A O 1
ATOM 1596 N N . ARG A 1 200 ? 10.486 -4.558 -0.363 1.00 92.19 200 ARG A N 1
ATOM 1597 C CA . ARG A 1 200 ? 11.744 -3.884 0.001 1.00 92.19 200 ARG A CA 1
ATOM 1598 C C . ARG A 1 200 ? 12.417 -4.522 1.216 1.00 92.19 200 ARG A C 1
ATOM 1600 O O . ARG A 1 200 ? 13.624 -4.739 1.193 1.00 92.19 200 ARG A O 1
ATOM 1607 N N . PHE A 1 201 ? 11.658 -4.866 2.258 1.00 91.50 201 PHE A N 1
ATOM 1608 C CA . PHE A 1 201 ? 12.216 -5.557 3.426 1.00 91.50 201 PHE A CA 1
ATOM 1609 C C . PHE A 1 201 ? 12.780 -6.937 3.079 1.00 91.50 201 PHE A C 1
ATOM 1611 O O . PHE A 1 201 ? 13.825 -7.310 3.612 1.00 91.50 201 PHE A O 1
ATOM 1618 N N . ASP A 1 202 ? 12.129 -7.669 2.176 1.00 94.62 202 ASP A N 1
ATOM 1619 C CA . ASP A 1 202 ? 12.604 -8.967 1.703 1.00 94.62 202 ASP A CA 1
ATOM 1620 C C . ASP A 1 202 ? 13.935 -8.796 0.929 1.00 94.62 202 ASP A C 1
ATOM 1622 O O . ASP A 1 202 ? 14.898 -9.517 1.203 1.00 94.62 202 ASP A O 1
ATOM 1626 N N . THR A 1 203 ? 14.059 -7.777 0.065 1.00 93.81 203 THR A N 1
ATOM 1627 C CA . THR A 1 203 ? 15.323 -7.429 -0.623 1.00 93.81 203 THR A CA 1
ATOM 1628 C C . THR A 1 203 ? 16.426 -7.011 0.356 1.00 93.81 203 THR A C 1
ATOM 1630 O O . THR A 1 203 ? 17.573 -7.450 0.241 1.00 93.81 203 THR A O 1
ATOM 1633 N N . GLN A 1 204 ? 16.104 -6.195 1.363 1.00 91.50 204 GLN A N 1
ATOM 1634 C CA . GLN A 1 204 ? 17.062 -5.782 2.396 1.00 91.50 204 GLN A CA 1
ATOM 1635 C C . GLN A 1 204 ? 17.565 -6.969 3.225 1.00 91.50 204 GLN A C 1
ATOM 1637 O O . GLN A 1 204 ? 18.760 -7.055 3.523 1.00 91.50 204 GLN A O 1
ATOM 1642 N N . ALA A 1 205 ? 16.672 -7.896 3.586 1.00 94.25 205 ALA A N 1
ATOM 1643 C CA . ALA A 1 205 ? 17.033 -9.127 4.280 1.00 94.25 205 ALA A CA 1
ATOM 1644 C C . ALA A 1 205 ? 17.957 -9.995 3.415 1.00 94.25 205 ALA A C 1
ATOM 1646 O O . ALA A 1 205 ? 19.029 -10.386 3.880 1.00 94.25 205 ALA A O 1
ATOM 1647 N N . PHE A 1 206 ? 17.613 -10.191 2.137 1.00 94.69 206 PHE A N 1
ATOM 1648 C CA . PHE A 1 206 ? 18.456 -10.903 1.175 1.00 94.69 206 PHE A CA 1
ATOM 1649 C C . PHE A 1 206 ? 19.859 -10.290 1.068 1.00 94.69 206 PHE A C 1
ATOM 1651 O O . PHE A 1 206 ? 20.863 -11.006 1.141 1.00 94.69 206 PHE A O 1
ATOM 1658 N N . LYS A 1 207 ? 19.951 -8.958 0.977 1.00 93.88 207 LYS A N 1
ATOM 1659 C CA . LYS A 1 207 ? 21.229 -8.238 0.922 1.00 93.88 207 LYS A CA 1
ATOM 1660 C C . LYS A 1 207 ? 22.051 -8.395 2.192 1.00 93.88 207 LYS A C 1
ATOM 1662 O O . LYS A 1 207 ? 23.268 -8.553 2.122 1.00 93.88 207 LYS A O 1
ATOM 1667 N N . LYS A 1 208 ? 21.404 -8.380 3.357 1.00 93.56 208 LYS A N 1
ATOM 1668 C CA . LYS A 1 208 ? 22.068 -8.588 4.647 1.00 93.56 208 LYS A CA 1
ATOM 1669 C C . LYS A 1 208 ? 22.616 -10.010 4.796 1.00 93.56 208 LYS A C 1
ATOM 1671 O O . LYS A 1 208 ? 23.682 -10.178 5.380 1.00 93.56 208 LYS A O 1
ATOM 1676 N N . GLU A 1 209 ? 21.899 -11.013 4.295 1.00 94.81 209 GLU A N 1
ATOM 1677 C CA . GLU A 1 209 ? 22.287 -12.424 4.399 1.00 94.81 209 GLU A CA 1
ATOM 1678 C C . GLU A 1 209 ? 23.366 -12.822 3.387 1.00 94.81 209 GLU A C 1
ATOM 1680 O O . GLU A 1 209 ? 24.324 -13.508 3.739 1.00 94.81 209 GLU A O 1
ATOM 1685 N N . THR A 1 210 ? 23.224 -12.394 2.132 1.00 92.38 210 THR A N 1
ATOM 1686 C CA . THR A 1 210 ? 24.100 -12.828 1.031 1.00 92.38 210 THR A CA 1
ATOM 1687 C C . THR A 1 210 ? 25.238 -11.855 0.735 1.00 92.38 210 THR A C 1
ATOM 1689 O O . THR A 1 210 ? 26.208 -12.223 0.070 1.00 92.38 210 THR A O 1
ATOM 1692 N N . GLY A 1 211 ? 25.122 -10.605 1.194 1.00 91.12 211 GLY A N 1
ATOM 1693 C CA . GLY A 1 211 ? 26.008 -9.505 0.813 1.00 91.12 211 GLY A CA 1
ATOM 1694 C C . GLY A 1 211 ? 25.802 -9.003 -0.621 1.00 91.12 211 GLY A C 1
ATOM 1695 O O . GLY A 1 211 ? 26.552 -8.130 -1.054 1.00 91.12 211 GLY A O 1
ATOM 1696 N N . LYS A 1 212 ? 24.815 -9.536 -1.355 1.00 90.94 212 LYS A N 1
ATOM 1697 C CA . LYS A 1 212 ? 24.516 -9.204 -2.756 1.00 90.94 212 LYS A CA 1
ATOM 1698 C C . LYS A 1 212 ? 23.122 -8.599 -2.885 1.00 90.94 212 LYS A C 1
ATOM 1700 O O . LYS A 1 212 ? 22.245 -8.903 -2.085 1.00 90.94 212 LYS A O 1
ATOM 1705 N N . ASN A 1 213 ? 22.911 -7.751 -3.885 1.00 93.19 213 ASN A N 1
ATOM 1706 C CA . ASN A 1 213 ? 21.572 -7.317 -4.279 1.00 93.19 213 ASN A CA 1
ATOM 1707 C C . ASN A 1 213 ? 21.157 -8.038 -5.571 1.00 93.19 213 ASN A C 1
ATOM 1709 O O . ASN A 1 213 ? 21.946 -8.798 -6.123 1.00 93.19 213 ASN A O 1
ATOM 1713 N N . VAL A 1 214 ? 19.933 -7.798 -6.038 1.00 94.62 214 VAL A N 1
ATOM 1714 C CA . VAL A 1 214 ? 19.532 -8.145 -7.405 1.00 94.62 214 VAL A CA 1
ATOM 1715 C C . VAL A 1 214 ? 20.133 -7.108 -8.349 1.00 94.62 214 VAL A C 1
ATOM 1717 O O . VAL A 1 214 ? 19.799 -5.921 -8.262 1.00 94.62 214 VAL A O 1
ATOM 1720 N N . GLU A 1 215 ? 21.030 -7.553 -9.224 1.00 95.94 215 GLU A N 1
ATOM 1721 C CA . GLU A 1 215 ? 21.807 -6.697 -10.118 1.00 95.94 215 GLU A CA 1
ATOM 1722 C C . GLU A 1 215 ? 21.196 -6.693 -11.526 1.00 95.94 215 GLU A C 1
ATOM 1724 O O . GLU A 1 215 ? 21.070 -7.730 -12.183 1.00 95.94 215 GLU A O 1
ATOM 1729 N N . ILE A 1 216 ? 20.815 -5.510 -12.012 1.00 97.44 216 ILE A N 1
ATOM 1730 C CA . ILE A 1 216 ? 20.059 -5.341 -13.257 1.00 97.44 216 ILE A CA 1
ATOM 1731 C C . ILE A 1 216 ? 20.857 -4.514 -14.260 1.00 97.44 216 ILE A C 1
ATOM 1733 O O . ILE A 1 216 ? 21.208 -3.362 -13.999 1.00 97.44 216 ILE A O 1
ATOM 1737 N N . PHE A 1 217 ? 21.076 -5.080 -15.444 1.00 98.00 217 PHE A N 1
ATOM 1738 C CA . PHE A 1 217 ? 21.753 -4.422 -16.556 1.00 98.00 217 PHE A CA 1
ATOM 1739 C C . PHE A 1 217 ? 20.766 -3.732 -17.504 1.00 98.00 217 PHE A C 1
ATOM 1741 O O . PHE A 1 217 ? 19.808 -4.348 -17.967 1.00 98.00 217 PHE A O 1
ATOM 1748 N N . LEU A 1 218 ? 21.008 -2.471 -17.869 1.00 97.81 218 LEU A N 1
ATOM 1749 C CA . LEU A 1 218 ? 20.245 -1.814 -18.934 1.00 97.81 218 LEU A CA 1
ATOM 1750 C C . LEU A 1 218 ? 20.974 -1.914 -20.278 1.00 97.81 218 LEU A C 1
ATOM 1752 O O . LEU A 1 218 ? 21.949 -1.213 -20.534 1.00 97.81 218 LEU A O 1
ATOM 1756 N N . ALA A 1 219 ? 20.462 -2.741 -21.182 1.00 97.00 219 ALA A N 1
ATOM 1757 C CA . ALA A 1 219 ? 20.904 -2.827 -22.568 1.00 97.00 219 ALA A CA 1
ATOM 1758 C C . ALA A 1 219 ? 20.320 -1.658 -23.391 1.00 97.00 219 ALA A C 1
ATOM 1760 O O . ALA A 1 219 ? 19.406 -1.821 -24.201 1.00 97.00 219 ALA A O 1
ATOM 1761 N N . ASN A 1 220 ? 20.835 -0.453 -23.140 1.00 97.25 220 ASN A N 1
ATOM 1762 C CA . ASN A 1 220 ? 20.431 0.789 -23.799 1.00 97.25 220 ASN A CA 1
ATOM 1763 C C . ASN A 1 220 ? 20.975 0.848 -25.234 1.00 97.25 220 ASN A C 1
ATOM 1765 O O . ASN A 1 220 ? 22.184 0.938 -25.430 1.00 97.25 220 ASN A O 1
ATOM 1769 N N . MET A 1 221 ? 20.114 0.808 -26.247 1.00 95.62 221 MET A N 1
ATOM 1770 C CA . MET A 1 221 ? 20.539 0.857 -27.651 1.00 95.62 221 MET A CA 1
ATOM 1771 C C . MET A 1 221 ? 20.498 2.285 -28.203 1.00 95.62 221 MET A C 1
ATOM 1773 O O . MET A 1 221 ? 19.589 3.067 -27.905 1.00 95.62 221 MET A O 1
ATOM 1777 N N . GLY A 1 222 ? 21.486 2.619 -29.033 1.00 93.00 222 GLY A N 1
ATOM 1778 C CA . GLY A 1 222 ? 21.577 3.909 -29.708 1.00 93.00 222 GLY A CA 1
ATOM 1779 C C . GLY A 1 222 ? 21.971 5.076 -28.788 1.00 93.00 222 GLY A C 1
ATOM 1780 O O . GLY A 1 222 ? 22.340 4.876 -27.627 1.00 93.00 222 GLY A O 1
ATOM 1781 N N . PRO A 1 223 ? 21.925 6.320 -29.297 1.00 93.19 223 PRO A N 1
ATOM 1782 C CA . PRO A 1 223 ? 22.258 7.517 -28.530 1.00 93.19 223 PRO A CA 1
ATOM 1783 C C . PRO A 1 223 ? 21.244 7.792 -27.408 1.00 93.19 223 PRO A C 1
ATOM 1785 O O . PRO A 1 223 ? 20.089 7.378 -27.473 1.00 93.19 223 PRO A O 1
ATOM 1788 N N . ILE A 1 224 ? 21.653 8.565 -26.396 1.00 92.75 224 ILE A N 1
ATOM 1789 C CA . ILE A 1 224 ? 20.849 8.886 -25.197 1.00 92.75 224 ILE A CA 1
ATOM 1790 C C . ILE A 1 224 ? 19.390 9.283 -25.504 1.00 92.75 224 ILE A C 1
ATOM 1792 O O . ILE A 1 224 ? 18.492 8.725 -24.870 1.00 92.75 224 ILE A O 1
ATOM 1796 N N . PRO A 1 225 ? 19.086 10.175 -26.471 1.00 93.62 225 PRO A N 1
ATOM 1797 C CA . PRO A 1 225 ? 17.701 1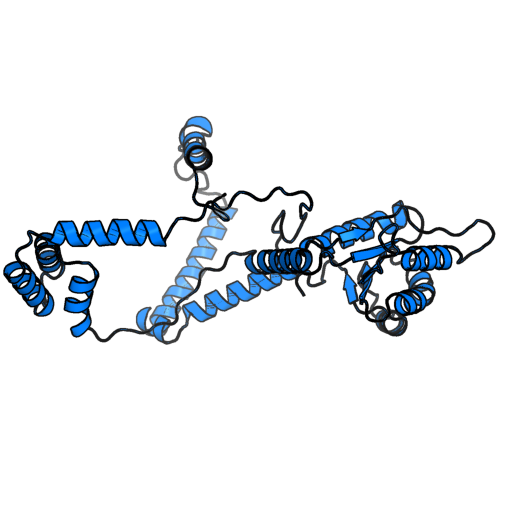0.552 -26.768 1.00 93.62 225 PRO A CA 1
ATOM 1798 C C . PRO A 1 225 ? 16.794 9.383 -27.184 1.00 93.62 225 PRO A C 1
ATOM 1800 O O . PRO A 1 225 ? 15.582 9.477 -27.012 1.00 93.62 225 PRO A O 1
ATOM 1803 N N . GLN A 1 226 ? 17.365 8.292 -27.705 1.00 92.44 226 GLN A N 1
ATOM 1804 C CA . GLN A 1 226 ? 16.632 7.108 -28.152 1.00 92.44 226 GLN A CA 1
ATOM 1805 C C . GLN A 1 226 ? 16.152 6.253 -26.972 1.00 92.44 226 GLN A C 1
ATOM 1807 O O . GLN A 1 226 ? 14.996 5.836 -26.943 1.00 92.44 226 GLN A O 1
ATOM 1812 N N . HIS A 1 227 ? 17.013 6.007 -25.981 1.00 93.06 227 HIS A N 1
ATOM 1813 C CA . HIS A 1 227 ? 16.725 5.056 -24.901 1.00 93.06 227 HIS A CA 1
ATOM 1814 C C . HIS A 1 227 ? 16.378 5.710 -23.558 1.00 93.06 227 HIS A C 1
ATOM 1816 O O . HIS A 1 227 ? 15.748 5.056 -22.727 1.00 93.06 227 HIS A O 1
ATOM 1822 N N . LYS A 1 228 ? 16.736 6.984 -23.322 1.00 94.44 228 LYS A N 1
ATOM 1823 C CA . LYS A 1 228 ? 16.644 7.628 -21.995 1.00 94.44 228 LYS A CA 1
ATOM 1824 C C . LYS A 1 228 ? 15.270 7.488 -21.340 1.00 94.44 228 LYS A C 1
ATOM 1826 O O . LYS A 1 228 ? 15.189 7.104 -20.183 1.00 94.44 228 LYS A O 1
ATOM 1831 N N . ALA A 1 229 ? 14.185 7.754 -22.068 1.00 93.50 229 ALA A N 1
ATOM 1832 C CA . ALA A 1 229 ? 12.837 7.683 -21.496 1.00 93.50 229 ALA A CA 1
ATOM 1833 C C . ALA A 1 229 ? 12.457 6.261 -21.033 1.00 93.50 229 ALA A C 1
ATOM 1835 O O . ALA A 1 229 ? 11.825 6.096 -19.990 1.00 93.50 229 ALA A O 1
ATOM 1836 N N . ARG A 1 230 ? 12.851 5.229 -21.792 1.00 94.69 230 ARG A N 1
ATOM 1837 C CA . ARG A 1 230 ? 12.611 3.819 -21.446 1.00 94.69 230 ARG A CA 1
ATOM 1838 C C . ARG A 1 230 ? 13.540 3.338 -20.335 1.00 94.69 230 ARG A C 1
ATOM 1840 O O . ARG A 1 230 ? 13.083 2.604 -19.461 1.00 94.69 230 ARG A O 1
ATOM 1847 N N . ALA A 1 231 ? 14.794 3.784 -20.349 1.00 95.81 231 ALA A N 1
ATOM 1848 C CA . ALA A 1 231 ? 15.766 3.516 -19.299 1.00 95.81 231 ALA A CA 1
ATOM 1849 C C . ALA A 1 231 ? 15.287 4.096 -17.962 1.00 95.81 231 ALA A C 1
ATOM 1851 O O . ALA A 1 231 ? 15.096 3.338 -17.021 1.00 95.81 231 ALA A O 1
ATOM 1852 N N . ASP A 1 232 ? 14.959 5.392 -17.913 1.00 94.62 232 ASP A N 1
ATOM 1853 C CA . ASP A 1 232 ? 14.462 6.067 -16.706 1.00 94.62 232 ASP A CA 1
ATOM 1854 C C . ASP A 1 232 ? 13.183 5.396 -16.169 1.00 94.62 232 ASP A C 1
ATOM 1856 O O . ASP A 1 232 ? 13.052 5.157 -14.964 1.00 94.62 232 ASP A O 1
ATOM 1860 N N . PHE A 1 233 ? 12.246 5.042 -17.061 1.00 94.38 233 PHE A N 1
ATOM 1861 C CA . PHE A 1 233 ? 11.027 4.327 -16.676 1.00 94.38 233 PHE A CA 1
ATOM 1862 C C . PHE A 1 233 ? 11.337 2.951 -16.081 1.00 94.38 233 PHE A C 1
ATOM 1864 O O . PHE A 1 233 ? 10.796 2.623 -15.030 1.00 94.38 233 PHE A O 1
ATOM 1871 N N . SER A 1 234 ? 12.207 2.163 -16.720 1.00 95.88 234 SER A N 1
ATOM 1872 C CA . SER A 1 234 ? 12.562 0.809 -16.270 1.00 95.88 234 SER A CA 1
ATOM 1873 C C . SER A 1 234 ? 13.371 0.831 -14.974 1.00 95.88 234 SER A C 1
ATOM 1875 O O . SER A 1 234 ? 13.129 0.023 -14.082 1.00 95.88 234 SER A O 1
ATOM 1877 N N . THR A 1 235 ? 14.263 1.809 -14.811 1.00 95.44 235 THR A N 1
ATOM 1878 C CA . THR A 1 235 ? 14.973 2.058 -13.554 1.00 95.44 235 THR A CA 1
ATOM 1879 C C . THR A 1 235 ? 13.987 2.344 -12.431 1.00 95.44 235 THR A C 1
ATOM 1881 O O . THR A 1 235 ? 13.991 1.641 -11.425 1.00 95.44 235 THR A O 1
ATOM 1884 N N . SER A 1 236 ? 13.074 3.303 -12.623 1.00 94.06 236 SER A N 1
ATOM 1885 C CA . SER A 1 236 ? 12.031 3.586 -11.632 1.00 94.06 236 SER A CA 1
ATOM 1886 C C . SER A 1 236 ? 11.056 2.416 -11.455 1.00 94.06 236 SER A C 1
ATOM 1888 O O . SER A 1 236 ? 10.431 2.307 -10.402 1.00 94.06 236 SER A O 1
ATOM 1890 N N . PHE A 1 237 ? 10.887 1.556 -12.463 1.00 95.25 237 PHE A N 1
ATOM 1891 C CA . PHE A 1 237 ? 10.103 0.325 -12.381 1.00 95.25 237 PHE A CA 1
ATOM 1892 C C . PHE A 1 237 ? 10.691 -0.655 -11.370 1.00 95.25 237 PHE A C 1
ATOM 1894 O O . PHE A 1 237 ? 10.016 -1.058 -10.429 1.00 95.25 237 PHE A O 1
ATOM 1901 N N . LEU A 1 238 ? 11.977 -0.947 -11.522 1.00 95.50 238 LEU A N 1
ATOM 1902 C CA . LEU A 1 238 ? 12.663 -2.011 -10.794 1.00 95.50 238 LEU A CA 1
ATOM 1903 C C . LEU A 1 238 ? 13.179 -1.558 -9.421 1.00 95.50 238 LEU A C 1
ATOM 1905 O O . LEU A 1 238 ? 13.191 -2.338 -8.474 1.00 95.50 238 LEU A O 1
ATOM 1909 N N . GLN A 1 239 ? 13.526 -0.278 -9.264 1.00 95.25 239 GLN A N 1
ATOM 1910 C CA . GLN A 1 239 ? 13.970 0.282 -7.979 1.00 95.25 239 GLN A CA 1
ATOM 1911 C C . GLN A 1 239 ? 12.887 0.282 -6.894 1.00 95.25 239 GLN A C 1
ATOM 1913 O O . GLN A 1 239 ? 13.202 0.439 -5.718 1.00 95.25 239 GLN A O 1
ATOM 1918 N N . VAL A 1 240 ? 11.617 0.061 -7.249 1.00 94.88 240 VAL A N 1
ATOM 1919 C CA . VAL A 1 240 ? 10.550 -0.148 -6.257 1.00 94.88 240 VAL A CA 1
ATOM 1920 C C . VAL A 1 240 ? 10.852 -1.352 -5.361 1.00 94.88 240 VAL A C 1
ATOM 1922 O O . VAL A 1 240 ? 10.550 -1.314 -4.170 1.00 94.88 240 VAL A O 1
ATOM 1925 N N . GLY A 1 241 ? 11.490 -2.388 -5.913 1.00 94.38 241 GLY A N 1
ATOM 1926 C CA . GLY A 1 241 ? 11.963 -3.556 -5.171 1.00 94.38 241 GLY A CA 1
ATOM 1927 C C . GLY A 1 241 ? 13.310 -3.362 -4.474 1.00 94.38 241 GLY A C 1
ATOM 1928 O O . GLY A 1 241 ? 13.841 -4.321 -3.929 1.00 94.38 241 GLY A O 1
ATOM 1929 N N . GLU A 1 242 ? 13.875 -2.151 -4.483 1.00 93.69 242 GLU A N 1
ATOM 1930 C CA . GLU A 1 242 ? 15.222 -1.846 -3.979 1.00 93.69 242 GLU A CA 1
ATOM 1931 C C . GLU A 1 242 ? 16.361 -2.549 -4.750 1.00 93.69 242 GLU A C 1
ATOM 1933 O O . GLU A 1 242 ? 17.475 -2.717 -4.250 1.00 93.69 242 GLU A O 1
ATOM 1938 N N . PHE A 1 243 ? 16.103 -2.933 -6.002 1.00 95.12 243 PHE A N 1
ATOM 1939 C CA . PHE A 1 243 ? 17.096 -3.566 -6.867 1.00 95.12 243 PHE A CA 1
ATOM 1940 C C . PHE A 1 243 ? 18.169 -2.578 -7.345 1.00 95.12 243 PHE A C 1
ATOM 1942 O O . PHE A 1 243 ? 17.917 -1.381 -7.532 1.00 95.12 243 PHE A O 1
ATOM 1949 N N . SER A 1 244 ? 19.375 -3.096 -7.576 1.00 94.94 244 SER A N 1
ATOM 1950 C CA . SER A 1 244 ? 20.507 -2.336 -8.103 1.00 94.94 244 SER A CA 1
ATOM 1951 C C . SER A 1 244 ? 20.406 -2.260 -9.627 1.00 94.94 244 SER A C 1
ATOM 1953 O O . SER A 1 244 ? 20.663 -3.235 -10.329 1.00 94.94 244 SER A O 1
ATOM 1955 N N . VAL A 1 245 ? 20.027 -1.098 -10.160 1.00 96.00 245 VAL A N 1
ATOM 1956 C CA . VAL A 1 245 ? 19.921 -0.882 -11.612 1.00 96.00 245 VAL A CA 1
ATOM 1957 C C . VAL A 1 245 ? 21.137 -0.120 -12.125 1.00 96.00 245 VAL A C 1
ATOM 1959 O O . VAL A 1 245 ? 21.402 0.999 -11.686 1.00 96.00 245 VAL A O 1
ATOM 1962 N N . HIS A 1 246 ? 21.844 -0.706 -13.090 1.00 95.19 246 HIS A N 1
ATOM 1963 C CA . HIS A 1 246 ? 23.087 -0.170 -13.641 1.00 95.19 246 HIS A CA 1
ATOM 1964 C C . HIS A 1 246 ? 22.840 0.578 -14.949 1.00 95.19 246 HIS A C 1
ATOM 1966 O O . HIS A 1 246 ? 22.415 0.003 -15.953 1.00 95.19 246 HIS A O 1
ATOM 1972 N N . LEU A 1 247 ? 23.111 1.883 -14.924 1.00 91.56 247 LEU A N 1
ATOM 1973 C CA . LEU A 1 247 ? 22.936 2.795 -16.054 1.00 91.56 247 LEU A CA 1
ATOM 1974 C C . LEU A 1 247 ? 24.195 2.853 -16.931 1.00 91.56 247 LEU A C 1
ATOM 1976 O O . LEU A 1 247 ? 25.314 2.666 -16.460 1.00 91.56 247 LEU A O 1
ATOM 1980 N N . ASN A 1 248 ? 24.013 3.183 -18.209 1.00 93.38 248 ASN A N 1
ATOM 1981 C CA . ASN A 1 248 ? 25.091 3.490 -19.149 1.00 93.38 248 ASN A CA 1
ATOM 1982 C C . ASN A 1 248 ? 24.604 4.477 -20.226 1.00 93.38 248 ASN A C 1
ATOM 1984 O O . ASN A 1 248 ? 23.411 4.765 -20.323 1.00 93.38 248 ASN A O 1
ATOM 1988 N N . ASN A 1 249 ? 25.536 4.967 -21.048 1.00 93.06 249 ASN A N 1
ATOM 1989 C CA . ASN A 1 249 ? 25.291 6.000 -22.066 1.00 93.06 249 ASN A CA 1
ATOM 1990 C C . ASN A 1 249 ? 24.786 5.457 -23.418 1.00 93.06 249 ASN A C 1
ATOM 1992 O O . ASN A 1 249 ? 24.735 6.204 -24.398 1.00 93.06 249 ASN A O 1
ATOM 1996 N N . GLY A 1 250 ? 24.423 4.176 -23.474 1.00 93.44 250 GLY A N 1
ATOM 1997 C CA . GLY A 1 250 ? 23.958 3.496 -24.673 1.00 93.44 250 GLY A CA 1
ATOM 1998 C C . GLY A 1 250 ? 25.064 2.916 -25.548 1.00 93.44 250 GLY A C 1
ATOM 1999 O O . GLY A 1 250 ? 26.199 3.397 -25.579 1.00 93.44 250 GLY A O 1
ATOM 2000 N N . PHE A 1 251 ? 24.705 1.870 -26.285 1.00 95.75 251 PHE A N 1
ATOM 2001 C CA . PHE A 1 251 ? 25.574 1.167 -27.218 1.00 95.75 251 PHE A CA 1
ATOM 2002 C C . PHE A 1 251 ? 25.262 1.600 -28.650 1.00 95.75 251 PHE A C 1
ATOM 2004 O O . PHE A 1 251 ? 24.122 1.516 -29.109 1.00 95.75 251 PHE A O 1
ATOM 2011 N N . GLN A 1 252 ? 26.288 2.073 -29.353 1.00 94.12 252 GLN A N 1
ATOM 2012 C CA . GLN A 1 252 ? 26.199 2.588 -30.719 1.00 94.12 252 GLN A CA 1
ATOM 2013 C C . GLN A 1 252 ? 27.158 1.837 -31.641 1.00 94.12 252 GLN A C 1
ATOM 2015 O O . GLN A 1 252 ? 28.191 1.319 -31.193 1.00 94.12 252 GLN A O 1
ATOM 2020 N N . ASP A 1 253 ? 26.800 1.788 -32.921 1.00 92.75 253 ASP A N 1
ATOM 2021 C CA . ASP A 1 253 ? 27.644 1.190 -33.947 1.00 92.75 253 ASP A CA 1
ATOM 2022 C C . ASP A 1 253 ? 28.888 2.048 -34.189 1.00 92.75 253 ASP A C 1
ATOM 2024 O O . ASP A 1 253 ? 28.848 3.273 -34.081 1.00 92.75 253 ASP A O 1
ATOM 2028 N N . ASP A 1 254 ? 30.000 1.392 -34.506 1.00 91.56 254 ASP A N 1
ATOM 2029 C CA . ASP A 1 254 ? 31.148 2.050 -35.125 1.00 91.56 254 ASP A CA 1
ATOM 2030 C C . ASP A 1 254 ? 30.804 2.440 -36.571 1.00 91.56 254 ASP A C 1
ATOM 2032 O O . ASP A 1 254 ? 30.071 1.710 -37.243 1.00 91.56 254 ASP A O 1
ATOM 2036 N N . GLU A 1 255 ? 31.368 3.551 -37.062 1.00 83.44 255 GLU A N 1
ATOM 2037 C CA . GLU A 1 255 ? 31.054 4.134 -38.384 1.00 83.44 255 GLU A CA 1
ATOM 2038 C C . GLU A 1 255 ? 31.122 3.119 -39.542 1.00 83.44 255 GLU A C 1
ATOM 2040 O O . GLU A 1 255 ? 30.296 3.170 -40.451 1.00 83.44 255 GLU A O 1
ATOM 2045 N N . ASP A 1 256 ? 32.032 2.143 -39.468 1.00 86.50 256 ASP A N 1
ATOM 2046 C CA . ASP A 1 256 ? 32.256 1.141 -40.519 1.00 86.50 256 ASP A CA 1
ATOM 2047 C C . ASP A 1 256 ? 31.723 -0.265 -40.179 1.00 86.50 256 ASP A C 1
ATOM 2049 O O . ASP A 1 256 ? 31.992 -1.227 -40.905 1.00 86.50 256 ASP A O 1
ATOM 2053 N N . LYS A 1 257 ? 31.014 -0.438 -39.053 1.00 88.50 257 LYS A N 1
ATOM 2054 C CA . LYS A 1 257 ? 30.565 -1.761 -38.576 1.00 88.50 257 LYS A CA 1
ATOM 2055 C C . LYS A 1 257 ? 29.132 -1.732 -38.030 1.00 88.50 257 LYS A C 1
ATOM 2057 O O . LYS A 1 257 ? 28.945 -1.767 -36.807 1.00 88.50 257 LYS A O 1
ATOM 2062 N N . PRO A 1 258 ? 28.114 -1.729 -38.912 1.00 86.25 258 PRO A N 1
ATOM 2063 C CA . PRO A 1 258 ? 26.721 -1.893 -38.505 1.00 86.25 258 PRO A CA 1
ATOM 2064 C C . PRO A 1 258 ? 26.525 -3.165 -37.667 1.00 86.25 258 PRO A C 1
ATOM 2066 O O . PRO A 1 258 ? 27.043 -4.227 -38.016 1.00 86.25 258 PRO A O 1
ATOM 2069 N N . GLY A 1 259 ? 25.801 -3.054 -36.554 1.00 87.06 259 GLY A N 1
ATOM 2070 C CA . GLY A 1 259 ? 25.564 -4.145 -35.602 1.00 87.06 259 GLY A CA 1
ATOM 2071 C C . GLY A 1 259 ? 26.629 -4.315 -34.508 1.00 87.06 259 GLY A C 1
ATOM 2072 O O . GLY A 1 259 ? 26.411 -5.073 -33.560 1.00 87.06 259 GLY A O 1
ATOM 2073 N N . SER A 1 260 ? 27.749 -3.582 -34.566 1.00 92.44 260 SER A N 1
ATOM 2074 C CA . SER A 1 260 ? 28.776 -3.603 -33.507 1.00 92.44 260 SER A CA 1
ATOM 2075 C C . SER A 1 260 ? 28.251 -3.132 -32.142 1.00 92.44 260 SER A C 1
ATOM 2077 O O . SER A 1 260 ? 28.808 -3.509 -31.108 1.00 92.44 260 SER A O 1
ATOM 2079 N N . ARG A 1 261 ? 27.140 -2.379 -32.099 1.00 94.19 261 ARG A N 1
ATOM 2080 C CA . ARG A 1 261 ? 26.432 -2.021 -30.859 1.00 94.19 261 ARG A CA 1
ATOM 2081 C C . ARG A 1 261 ? 26.011 -3.240 -30.041 1.00 94.19 261 ARG A C 1
ATOM 2083 O O . ARG A 1 261 ? 26.106 -3.205 -28.815 1.00 94.19 261 ARG A O 1
ATOM 2090 N N . TRP A 1 262 ? 25.591 -4.324 -30.697 1.00 95.62 262 TRP A N 1
ATOM 2091 C CA . TRP A 1 262 ? 25.157 -5.538 -30.008 1.00 95.62 262 TRP A CA 1
ATOM 2092 C C . TRP A 1 262 ? 26.336 -6.270 -29.375 1.00 95.62 262 TRP A C 1
ATOM 2094 O O . TRP A 1 262 ? 26.233 -6.699 -28.229 1.00 95.62 262 TRP A O 1
ATOM 2104 N N . ASP A 1 263 ? 27.471 -6.357 -30.076 1.00 95.56 263 ASP A N 1
ATOM 2105 C CA . ASP A 1 263 ? 28.688 -6.969 -29.530 1.00 95.56 263 ASP A CA 1
ATOM 2106 C C . ASP A 1 263 ? 29.183 -6.186 -28.305 1.00 95.56 263 ASP A C 1
ATOM 2108 O O . ASP A 1 263 ? 29.415 -6.772 -27.251 1.00 95.56 263 ASP A O 1
ATOM 2112 N N . LYS A 1 264 ? 29.240 -4.848 -28.391 1.00 95.75 264 LYS A N 1
ATOM 2113 C CA . LYS A 1 264 ? 29.615 -3.985 -27.255 1.00 95.75 264 LYS A CA 1
ATOM 2114 C C . LYS A 1 264 ? 28.693 -4.178 -26.048 1.00 95.75 264 LYS A C 1
ATOM 2116 O O . LYS A 1 264 ? 29.165 -4.202 -24.914 1.00 95.75 264 LYS A O 1
ATOM 2121 N N . CYS A 1 265 ? 27.390 -4.321 -26.286 1.00 96.69 265 CYS A N 1
ATOM 2122 C CA . CYS A 1 265 ? 26.403 -4.547 -25.234 1.00 96.69 265 CYS A CA 1
ATOM 2123 C C . CYS A 1 265 ? 26.595 -5.899 -24.538 1.00 96.69 265 CYS A C 1
ATOM 2125 O O . CYS A 1 265 ? 26.590 -5.970 -23.310 1.00 96.69 265 CYS A O 1
ATOM 2127 N N . VAL A 1 266 ? 26.812 -6.961 -25.317 1.00 96.94 266 VAL A N 1
ATOM 2128 C CA . VAL A 1 266 ? 27.049 -8.315 -24.800 1.00 96.94 266 VAL A CA 1
ATOM 2129 C C . VAL A 1 266 ? 28.357 -8.380 -24.011 1.00 96.94 266 VAL A C 1
ATOM 2131 O O . VAL A 1 266 ? 28.389 -8.978 -22.938 1.00 96.94 266 VAL A O 1
ATOM 2134 N N . GLU A 1 267 ? 29.424 -7.741 -24.494 1.00 96.00 267 GLU A N 1
ATOM 2135 C CA . GLU A 1 267 ? 30.697 -7.686 -23.769 1.00 96.00 267 GLU A CA 1
ATOM 2136 C C . GLU A 1 267 ? 30.578 -6.895 -22.459 1.00 96.00 267 GLU A C 1
ATOM 2138 O O . GLU A 1 267 ? 31.120 -7.321 -21.442 1.00 96.00 267 GLU A O 1
ATOM 2143 N N . ALA A 1 268 ? 29.801 -5.806 -22.434 1.00 95.88 268 ALA A N 1
ATOM 2144 C CA . ALA A 1 268 ? 29.511 -5.080 -21.198 1.00 95.88 268 ALA A CA 1
ATOM 2145 C C . ALA A 1 268 ? 28.705 -5.923 -20.193 1.00 95.88 268 ALA A C 1
ATOM 2147 O O . ALA A 1 268 ? 29.006 -5.898 -19.003 1.00 95.88 268 ALA A O 1
ATOM 2148 N N . LEU A 1 269 ? 27.727 -6.711 -20.656 1.00 96.00 269 LEU A N 1
ATOM 2149 C CA . LEU A 1 269 ? 26.989 -7.637 -19.791 1.00 96.00 269 LEU A CA 1
ATOM 2150 C C . LEU A 1 269 ? 27.918 -8.716 -19.199 1.00 96.00 269 LEU A C 1
ATOM 2152 O O . LEU A 1 269 ? 27.827 -9.018 -18.010 1.00 96.00 269 LEU A O 1
ATOM 2156 N N . LYS A 1 270 ? 28.828 -9.281 -20.008 1.00 95.56 270 LYS A N 1
ATOM 2157 C CA . LYS A 1 270 ? 29.810 -10.290 -19.564 1.00 95.56 270 LYS A CA 1
ATOM 2158 C C . LYS A 1 270 ? 30.852 -9.735 -18.599 1.00 95.56 270 LYS A C 1
ATOM 2160 O O . LYS A 1 270 ? 31.337 -10.483 -17.755 1.00 95.56 270 LYS A O 1
ATOM 2165 N N . ALA A 1 271 ? 31.210 -8.458 -18.739 1.00 94.38 271 ALA A N 1
ATOM 2166 C CA . ALA A 1 271 ? 32.168 -7.802 -17.857 1.00 94.38 271 ALA A CA 1
ATOM 2167 C C . ALA A 1 271 ? 31.687 -7.764 -16.398 1.00 94.38 271 ALA A C 1
ATOM 2169 O O . ALA A 1 271 ? 32.522 -7.684 -15.505 1.00 94.38 271 ALA A O 1
ATOM 2170 N N . GLY A 1 272 ? 30.375 -7.883 -16.165 1.00 92.06 272 GLY A N 1
ATOM 2171 C CA . GLY A 1 272 ? 29.770 -7.897 -14.839 1.00 92.06 272 GLY A CA 1
ATOM 2172 C C . GLY A 1 272 ? 29.523 -6.500 -14.270 1.00 92.06 272 GLY A C 1
ATOM 2173 O O . GLY A 1 272 ? 29.858 -5.483 -14.874 1.00 92.06 272 GLY A O 1
ATOM 2174 N N . CYS A 1 273 ? 28.883 -6.453 -13.104 1.00 90.19 273 CYS A N 1
ATOM 2175 C CA . CYS A 1 273 ? 28.410 -5.220 -12.480 1.00 90.19 273 CYS A CA 1
ATOM 2176 C C . CYS A 1 273 ? 29.454 -4.501 -11.612 1.00 90.19 273 CYS A C 1
ATOM 2178 O O . CYS A 1 273 ? 29.176 -3.426 -11.080 1.00 90.19 273 CYS A O 1
ATOM 2180 N N . ASP A 1 274 ? 30.635 -5.091 -11.429 1.00 88.62 274 ASP A N 1
ATOM 2181 C CA . ASP A 1 274 ? 31.730 -4.559 -10.622 1.00 88.62 274 ASP A CA 1
ATOM 2182 C C . ASP A 1 274 ? 33.103 -5.004 -11.162 1.00 88.62 274 ASP A C 1
ATOM 2184 O O . ASP A 1 274 ? 33.200 -5.836 -12.063 1.00 88.62 274 ASP A O 1
ATOM 2188 N N . ASP A 1 275 ? 34.186 -4.495 -10.564 1.00 86.50 275 ASP A N 1
ATOM 2189 C CA . ASP A 1 275 ? 35.570 -4.839 -10.937 1.00 86.50 275 ASP A CA 1
ATOM 2190 C C . ASP A 1 275 ? 35.915 -6.330 -10.755 1.00 86.50 275 ASP A C 1
ATOM 2192 O O . ASP A 1 275 ? 36.965 -6.795 -11.200 1.00 86.50 275 ASP A O 1
ATOM 2196 N N . LYS A 1 276 ? 35.063 -7.089 -10.055 1.00 87.38 276 LYS A N 1
ATOM 2197 C CA . LYS A 1 276 ? 35.241 -8.525 -9.810 1.00 87.38 276 LYS A CA 1
ATOM 2198 C C . LYS A 1 276 ? 34.521 -9.378 -10.851 1.00 87.38 276 LYS A C 1
ATOM 2200 O O . LYS A 1 276 ? 34.649 -10.601 -10.802 1.00 87.38 276 LYS A O 1
ATOM 2205 N N . GLY A 1 277 ? 33.780 -8.757 -11.767 1.00 88.25 277 GLY A N 1
ATOM 2206 C CA . GLY A 1 277 ? 32.978 -9.448 -12.763 1.00 88.25 277 GLY A CA 1
ATOM 2207 C C . GLY A 1 277 ? 31.761 -10.149 -12.173 1.00 88.25 277 GLY A C 1
ATOM 2208 O O . GLY A 1 277 ? 31.387 -11.226 -12.639 1.00 88.25 2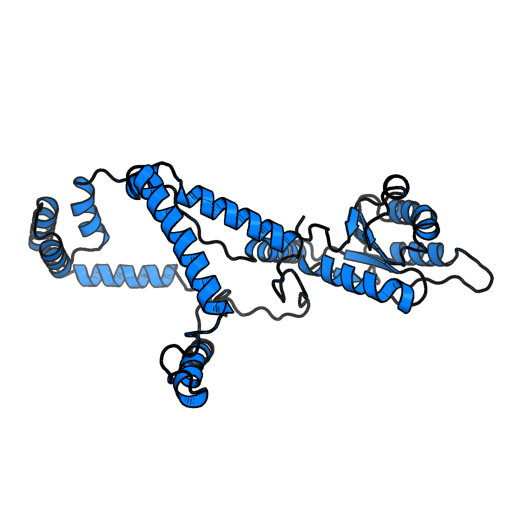77 GLY A O 1
ATOM 2209 N N . THR A 1 278 ? 31.153 -9.582 -11.125 1.00 90.50 278 THR A N 1
ATOM 2210 C CA . THR A 1 278 ? 29.910 -10.119 -10.562 1.00 90.50 278 THR A CA 1
ATOM 2211 C C . THR A 1 278 ? 28.823 -10.143 -11.650 1.00 90.50 278 THR A C 1
ATOM 2213 O O . THR A 1 278 ? 28.568 -9.112 -12.272 1.00 90.50 278 THR A O 1
ATOM 2216 N N . PRO A 1 279 ? 28.192 -11.299 -11.930 1.00 93.38 279 PRO A N 1
ATOM 2217 C CA . PRO A 1 279 ? 27.213 -11.409 -13.005 1.00 93.38 279 PRO A CA 1
ATOM 2218 C C . PRO A 1 279 ? 25.920 -10.666 -12.661 1.00 93.38 279 PRO A C 1
ATOM 2220 O O . PRO A 1 279 ? 25.535 -10.582 -11.496 1.00 93.38 279 PRO A O 1
ATOM 2223 N N . TYR A 1 280 ? 25.237 -10.179 -13.693 1.00 96.19 280 TYR A N 1
ATOM 2224 C CA . TYR A 1 280 ? 23.897 -9.613 -13.576 1.00 96.19 280 TYR A CA 1
ATOM 2225 C C . TYR A 1 280 ? 22.835 -10.712 -13.461 1.00 96.19 280 TYR A C 1
ATOM 2227 O O . TYR A 1 280 ? 22.929 -11.743 -14.129 1.00 96.19 280 TYR A O 1
ATOM 2235 N N . ASP A 1 281 ? 21.795 -10.464 -12.666 1.00 95.69 281 ASP A N 1
ATOM 2236 C CA . ASP A 1 281 ? 20.659 -11.376 -12.502 1.00 95.69 281 ASP A CA 1
ATOM 2237 C C . ASP A 1 281 ? 19.590 -11.154 -13.577 1.00 95.69 281 ASP A C 1
ATOM 2239 O O . ASP A 1 281 ? 18.890 -12.085 -13.974 1.00 95.69 281 ASP A O 1
ATOM 2243 N N . CYS A 1 282 ? 19.444 -9.912 -14.045 1.00 96.81 282 CYS A N 1
ATOM 2244 C CA . CYS A 1 282 ? 18.474 -9.531 -15.068 1.00 96.81 282 CYS A CA 1
ATOM 2245 C C . CYS A 1 282 ? 19.073 -8.525 -16.055 1.00 96.81 282 CYS A C 1
ATOM 2247 O O . CYS A 1 282 ? 19.985 -7.768 -15.716 1.00 96.81 282 CYS A O 1
ATOM 2249 N N . ALA A 1 283 ? 18.496 -8.443 -17.255 1.00 97.62 283 ALA A N 1
ATOM 2250 C CA . ALA A 1 283 ? 18.762 -7.339 -18.173 1.00 97.62 283 ALA A CA 1
ATOM 2251 C C . ALA A 1 283 ? 17.475 -6.762 -18.763 1.00 97.62 283 ALA A C 1
ATOM 2253 O O . ALA A 1 283 ? 16.478 -7.464 -18.898 1.00 97.62 283 ALA A O 1
ATOM 2254 N N . VAL A 1 284 ? 17.506 -5.487 -19.147 1.00 98.06 284 VAL A N 1
ATOM 2255 C CA . VAL A 1 284 ? 16.391 -4.797 -19.807 1.00 98.06 284 VAL A CA 1
ATOM 2256 C C . VAL A 1 284 ? 16.880 -4.171 -21.103 1.00 98.06 284 VAL A C 1
ATOM 2258 O O . VAL A 1 284 ? 17.767 -3.320 -21.078 1.00 98.06 284 VAL A O 1
ATOM 2261 N N . ILE A 1 285 ? 16.291 -4.550 -22.235 1.00 97.50 285 ILE A N 1
ATOM 2262 C CA . ILE A 1 285 ? 16.551 -3.889 -23.517 1.00 97.50 285 ILE A CA 1
ATOM 2263 C C . ILE A 1 285 ? 15.737 -2.596 -23.577 1.00 97.50 285 ILE A C 1
ATOM 2265 O O . ILE A 1 285 ? 14.506 -2.620 -23.511 1.00 97.50 285 ILE A O 1
ATOM 2269 N N . CYS A 1 286 ? 16.433 -1.471 -23.733 1.00 96.50 286 CYS A N 1
ATOM 2270 C CA . CYS A 1 286 ? 15.847 -0.135 -23.789 1.00 96.50 286 CYS A CA 1
ATOM 2271 C C . CYS A 1 286 ? 16.202 0.527 -25.122 1.00 96.50 286 CYS A C 1
ATOM 2273 O O . CYS A 1 286 ? 17.361 0.853 -25.373 1.00 96.50 286 CYS A O 1
ATOM 2275 N N . SER A 1 287 ? 15.203 0.746 -25.973 1.00 93.88 287 SER A N 1
ATOM 2276 C CA . SER A 1 287 ? 15.352 1.425 -27.264 1.00 93.88 287 SER A CA 1
ATOM 2277 C C . SER A 1 287 ? 14.019 2.072 -27.667 1.00 93.88 287 SER A C 1
ATOM 2279 O O . SER A 1 287 ? 13.145 2.296 -26.825 1.00 93.88 287 SER A O 1
ATOM 2281 N N . THR A 1 288 ? 13.846 2.381 -28.949 1.00 91.38 288 THR A N 1
ATOM 2282 C CA . THR A 1 288 ? 12.564 2.846 -29.495 1.00 91.38 288 THR A CA 1
ATOM 2283 C C . THR A 1 288 ? 11.783 1.714 -30.145 1.00 91.38 288 THR A C 1
ATOM 2285 O O . THR A 1 288 ? 12.364 0.783 -30.695 1.00 91.38 288 THR A O 1
ATOM 2288 N N . ASP A 1 289 ? 10.458 1.848 -30.179 1.00 90.44 289 ASP A N 1
ATOM 2289 C CA . ASP A 1 289 ? 9.576 0.871 -30.829 1.00 90.44 289 ASP A CA 1
ATOM 2290 C C . ASP A 1 289 ? 9.940 0.662 -32.318 1.00 90.44 289 ASP A C 1
ATOM 2292 O O . ASP A 1 289 ? 9.782 -0.433 -32.849 1.00 90.44 289 ASP A O 1
ATOM 2296 N N . ALA A 1 290 ? 10.493 1.689 -32.977 1.00 89.81 290 ALA A N 1
ATOM 2297 C CA . ALA A 1 290 ? 10.940 1.629 -34.369 1.00 89.81 290 ALA A CA 1
ATOM 2298 C C . ALA A 1 290 ? 12.180 0.743 -34.591 1.00 89.81 290 ALA A C 1
ATOM 2300 O O . ALA A 1 290 ? 12.362 0.220 -35.686 1.00 89.81 290 ALA A O 1
ATOM 2301 N N . THR A 1 291 ? 13.028 0.572 -33.575 1.00 91.06 291 THR A N 1
ATOM 2302 C CA . THR A 1 291 ? 14.302 -0.158 -33.687 1.00 91.06 291 THR A CA 1
ATOM 2303 C C . THR A 1 291 ? 14.228 -1.565 -33.101 1.00 91.06 291 THR A C 1
ATOM 2305 O O . THR A 1 291 ? 15.048 -2.411 -33.446 1.00 91.06 291 THR A O 1
ATOM 2308 N N . TYR A 1 292 ? 13.219 -1.875 -32.279 1.00 93.31 292 TYR A N 1
ATOM 2309 C CA . TYR A 1 292 ? 13.033 -3.218 -31.718 1.00 93.31 292 TYR A CA 1
ATOM 2310 C C . TYR A 1 292 ? 12.919 -4.361 -32.735 1.00 93.31 292 TYR A C 1
ATOM 2312 O O . TYR A 1 292 ? 13.459 -5.428 -32.443 1.00 93.31 292 TYR A O 1
ATOM 2320 N N . PRO A 1 293 ? 12.282 -4.208 -33.914 1.00 93.38 293 PRO A N 1
ATOM 2321 C CA . PRO A 1 293 ? 12.270 -5.268 -34.923 1.00 93.38 293 PRO A CA 1
ATOM 2322 C C . PRO A 1 293 ? 13.666 -5.696 -35.399 1.00 93.38 293 PRO A C 1
ATOM 2324 O O . PRO A 1 293 ? 13.825 -6.831 -35.834 1.00 93.38 293 PRO A O 1
ATOM 2327 N N . GLU A 1 294 ? 14.662 -4.815 -35.296 1.00 92.19 294 GLU A N 1
ATOM 2328 C CA . GLU A 1 294 ? 16.059 -5.102 -35.633 1.00 92.19 294 GLU A CA 1
ATOM 2329 C C . GLU A 1 294 ? 16.864 -5.501 -34.386 1.00 92.19 294 GLU A C 1
ATOM 2331 O O . GLU A 1 294 ? 17.526 -6.536 -34.373 1.00 92.19 294 GLU A O 1
ATOM 2336 N N . ASP A 1 295 ? 16.771 -4.705 -33.315 1.00 92.56 295 ASP A N 1
ATOM 2337 C CA . ASP A 1 295 ? 17.581 -4.883 -32.110 1.00 92.56 295 ASP A CA 1
ATOM 2338 C C . ASP A 1 295 ? 17.218 -6.162 -31.342 1.00 92.56 295 ASP A C 1
ATOM 2340 O O . ASP A 1 295 ? 18.111 -6.877 -30.893 1.00 92.56 295 ASP A O 1
ATOM 2344 N N . VAL A 1 296 ? 15.927 -6.473 -31.171 1.00 94.56 296 VAL A N 1
ATOM 2345 C CA . VAL A 1 296 ? 15.496 -7.574 -30.291 1.00 94.56 296 VAL A CA 1
ATOM 2346 C C . VAL A 1 296 ? 15.901 -8.943 -30.846 1.00 94.56 296 VAL A C 1
ATOM 2348 O O . VAL A 1 296 ? 16.545 -9.684 -30.102 1.00 94.56 296 VAL A O 1
ATOM 2351 N N . PRO A 1 297 ? 15.618 -9.300 -32.117 1.00 94.44 297 PRO A N 1
ATOM 2352 C CA . PRO A 1 297 ? 16.022 -10.603 -32.650 1.00 94.44 297 PRO A CA 1
ATOM 2353 C C . PRO A 1 297 ? 17.543 -10.803 -32.682 1.00 94.44 297 PRO A C 1
ATOM 2355 O O . PRO A 1 297 ? 18.013 -11.926 -32.515 1.00 94.44 297 PRO A O 1
ATOM 2358 N N . ALA A 1 298 ? 18.315 -9.727 -32.877 1.00 94.12 298 ALA A N 1
ATOM 2359 C CA . ALA A 1 298 ? 19.773 -9.789 -32.917 1.00 94.12 298 ALA A CA 1
ATOM 2360 C C . ALA A 1 298 ? 20.409 -9.871 -31.518 1.00 94.12 298 ALA A C 1
ATOM 2362 O O . ALA A 1 298 ? 21.400 -10.578 -31.328 1.00 94.12 298 ALA A O 1
ATOM 2363 N N . LEU A 1 299 ? 19.857 -9.153 -30.535 1.00 95.94 299 LEU A N 1
ATOM 2364 C CA . LEU A 1 299 ? 20.466 -8.984 -29.215 1.00 95.94 299 LEU A CA 1
ATOM 2365 C C . LEU A 1 299 ? 19.938 -9.973 -28.169 1.00 95.94 299 LEU A C 1
ATOM 2367 O O . LEU A 1 299 ? 20.726 -10.490 -27.377 1.00 95.94 299 LEU A O 1
ATOM 2371 N N . ALA A 1 300 ? 18.631 -10.247 -28.148 1.00 96.81 300 ALA A N 1
ATOM 2372 C CA . ALA A 1 300 ? 18.003 -11.004 -27.064 1.00 96.81 300 ALA A CA 1
ATOM 2373 C C . ALA A 1 300 ? 18.570 -12.427 -26.881 1.00 96.81 300 ALA A C 1
ATOM 2375 O O . ALA A 1 300 ? 18.921 -12.755 -25.743 1.00 96.81 300 ALA A O 1
ATOM 2376 N N . PRO A 1 301 ? 18.802 -13.233 -27.943 1.00 97.31 301 PRO A N 1
ATOM 2377 C CA . PRO A 1 301 ? 19.375 -14.571 -27.778 1.00 97.31 301 PRO A CA 1
ATOM 2378 C C . PRO A 1 301 ? 20.777 -14.528 -27.161 1.00 97.31 301 PRO A C 1
ATOM 2380 O O . PRO A 1 301 ? 21.118 -15.347 -26.310 1.00 97.31 301 PRO A O 1
ATOM 2383 N N . ARG A 1 302 ? 21.574 -13.525 -27.551 1.00 97.12 302 ARG A N 1
ATOM 2384 C CA . ARG A 1 302 ? 22.949 -13.329 -27.074 1.00 97.12 302 ARG A CA 1
ATOM 2385 C C . ARG A 1 302 ? 22.990 -12.888 -25.614 1.00 97.12 302 ARG A C 1
ATOM 2387 O O . ARG A 1 302 ? 23.820 -13.376 -24.854 1.00 97.12 302 ARG A O 1
ATOM 2394 N N . LEU A 1 303 ? 22.093 -11.989 -25.199 1.00 96.75 303 LEU A N 1
ATOM 2395 C CA . LEU A 1 303 ? 21.977 -11.609 -23.787 1.00 96.75 303 LEU A CA 1
ATOM 2396 C C . LEU A 1 303 ? 21.490 -12.786 -22.941 1.00 96.75 303 LEU A C 1
ATOM 2398 O O . LEU A 1 303 ? 22.009 -13.002 -21.849 1.00 96.75 303 LEU A O 1
ATOM 2402 N N . LYS A 1 304 ? 20.536 -13.574 -23.449 1.00 96.50 304 LYS A N 1
ATOM 2403 C CA . LYS A 1 304 ? 20.008 -14.743 -22.739 1.00 96.50 304 LYS A CA 1
ATOM 2404 C C . LYS A 1 304 ? 21.067 -15.829 -22.543 1.00 96.50 304 LYS A C 1
ATOM 2406 O O . LYS A 1 304 ? 21.120 -16.426 -21.473 1.00 96.50 304 LYS A O 1
ATOM 2411 N N . GLU A 1 305 ? 21.943 -16.038 -23.526 1.00 96.00 305 GLU A N 1
ATOM 2412 C CA . GLU A 1 305 ? 23.091 -16.945 -23.403 1.00 96.00 305 GLU A CA 1
ATOM 2413 C C . GLU A 1 305 ? 24.016 -16.545 -22.241 1.00 96.00 305 GLU A C 1
ATOM 2415 O O . GLU A 1 305 ? 24.440 -17.403 -21.469 1.00 96.00 305 GLU A O 1
ATOM 2420 N N . VAL A 1 306 ? 24.275 -15.243 -22.071 1.00 95.44 306 VAL A N 1
ATOM 2421 C CA . VAL A 1 306 ? 25.121 -14.722 -20.983 1.00 95.44 306 VAL A CA 1
ATOM 2422 C C . VAL A 1 306 ? 24.402 -14.746 -19.629 1.00 95.44 306 VAL A C 1
ATOM 2424 O O . VAL A 1 306 ? 25.001 -15.139 -18.631 1.00 95.44 306 VAL A O 1
ATOM 2427 N N . LEU A 1 307 ? 23.123 -14.357 -19.580 1.00 94.38 307 LEU A N 1
ATOM 2428 C CA . LEU A 1 307 ? 22.313 -14.357 -18.351 1.00 94.38 307 LEU A CA 1
ATOM 2429 C C . LEU A 1 307 ? 22.004 -15.773 -17.842 1.00 94.38 307 LEU A C 1
ATOM 2431 O O . LEU A 1 307 ? 21.737 -15.972 -16.654 1.00 94.38 307 LEU A O 1
ATOM 2435 N N . GLY A 1 308 ? 21.971 -16.765 -18.733 1.00 93.38 308 GLY A N 1
ATOM 2436 C CA . GLY A 1 308 ? 21.574 -18.131 -18.419 1.00 93.38 308 GLY A CA 1
ATOM 2437 C C . GLY A 1 308 ? 20.142 -18.200 -17.885 1.00 93.38 308 GLY A C 1
ATOM 2438 O O . GLY A 1 308 ? 19.176 -18.156 -18.643 1.00 93.38 308 GLY A O 1
ATOM 2439 N N . LYS A 1 309 ? 20.000 -18.336 -16.560 1.00 91.19 309 LYS A N 1
ATOM 2440 C CA . LYS A 1 309 ? 18.692 -18.393 -15.880 1.00 91.19 309 LYS A CA 1
ATOM 2441 C C . LYS A 1 309 ? 18.113 -17.018 -15.540 1.00 91.19 309 LYS A C 1
ATOM 2443 O O . LYS A 1 309 ? 16.991 -16.967 -15.047 1.00 91.19 309 LYS A O 1
ATOM 2448 N N . GLY A 1 310 ? 18.869 -15.944 -15.762 1.00 93.75 310 GLY A N 1
ATOM 2449 C CA . GLY A 1 310 ? 18.410 -14.583 -15.518 1.00 93.75 310 GLY A CA 1
ATOM 2450 C C . GLY A 1 310 ? 17.234 -14.178 -16.407 1.00 93.75 310 GLY A C 1
ATOM 2451 O O . GLY A 1 310 ? 17.023 -14.747 -17.486 1.00 93.75 310 GLY A O 1
ATOM 2452 N N . THR A 1 311 ? 16.475 -13.185 -15.952 1.00 96.06 311 THR A N 1
ATOM 2453 C CA . THR A 1 311 ? 15.293 -12.677 -16.660 1.00 96.06 311 THR A CA 1
ATOM 2454 C C . THR A 1 311 ? 15.687 -11.548 -17.610 1.00 96.06 311 THR A C 1
ATOM 2456 O O . THR A 1 311 ? 16.362 -10.591 -17.223 1.00 96.06 311 THR A O 1
ATOM 2459 N N . LEU A 1 312 ? 15.262 -11.649 -18.866 1.00 97.50 312 LEU A N 1
ATOM 2460 C CA . LEU A 1 312 ? 15.458 -10.648 -19.901 1.00 97.50 312 LEU A CA 1
ATOM 2461 C C . LEU A 1 312 ? 14.139 -9.924 -20.177 1.00 97.50 312 LEU A C 1
ATOM 2463 O O . LEU A 1 312 ? 13.160 -10.516 -20.632 1.00 97.50 312 LEU A O 1
ATOM 2467 N N . PHE A 1 313 ? 14.141 -8.620 -19.935 1.00 97.31 313 PHE A N 1
ATOM 2468 C CA . PHE A 1 313 ? 12.999 -7.743 -20.133 1.00 97.31 313 PHE A CA 1
ATOM 2469 C C . PHE A 1 313 ? 13.146 -6.898 -21.400 1.00 97.31 313 PHE A C 1
ATOM 2471 O O . PHE A 1 313 ? 14.250 -6.503 -21.783 1.00 97.31 313 PHE A O 1
ATOM 2478 N N . LEU A 1 314 ? 12.017 -6.526 -22.000 1.00 96.94 314 LEU A N 1
ATOM 2479 C CA . LEU A 1 314 ? 11.944 -5.476 -23.018 1.00 96.94 314 LEU A CA 1
ATOM 2480 C C . LEU A 1 314 ? 11.198 -4.252 -22.470 1.00 96.94 314 LEU A C 1
ATOM 2482 O O . LEU A 1 314 ? 10.097 -4.380 -21.932 1.00 96.94 314 LEU A O 1
ATOM 2486 N N . ALA A 1 315 ? 11.766 -3.054 -22.620 1.00 96.31 315 ALA A N 1
ATOM 2487 C CA . ALA A 1 315 ? 11.130 -1.818 -22.173 1.00 96.31 315 ALA A CA 1
ATOM 2488 C C . ALA A 1 315 ? 10.100 -1.304 -23.196 1.00 96.31 315 ALA A C 1
ATOM 2490 O O . ALA A 1 315 ? 10.429 -0.697 -24.213 1.00 96.31 315 ALA A O 1
ATOM 2491 N N . GLY A 1 316 ? 8.821 -1.480 -22.901 1.00 92.56 316 GLY A N 1
ATOM 2492 C CA . GLY A 1 316 ? 7.702 -1.173 -23.786 1.00 92.56 316 GLY A CA 1
ATOM 2493 C C . GLY A 1 316 ? 6.809 -2.392 -23.981 1.00 92.56 316 GLY A C 1
ATOM 2494 O O . GLY A 1 316 ? 7.182 -3.515 -23.659 1.00 92.56 316 GLY A O 1
ATOM 2495 N N . ALA A 1 317 ? 5.599 -2.168 -24.487 1.00 87.69 317 ALA A N 1
ATOM 2496 C CA . ALA A 1 317 ? 4.733 -3.270 -24.887 1.00 87.69 317 ALA A CA 1
ATOM 2497 C C . ALA A 1 317 ? 5.104 -3.705 -26.307 1.00 87.69 317 ALA A C 1
ATOM 2499 O O . ALA A 1 317 ? 5.224 -2.852 -27.189 1.00 87.69 317 ALA A O 1
ATOM 2500 N N . ALA A 1 318 ? 5.245 -5.009 -26.536 1.00 86.00 318 ALA A N 1
ATOM 2501 C CA . ALA A 1 318 ? 5.394 -5.520 -27.890 1.00 86.00 318 ALA A CA 1
ATOM 2502 C C . ALA A 1 318 ? 4.114 -5.266 -28.708 1.00 86.00 318 ALA A C 1
ATOM 2504 O O . ALA A 1 318 ? 3.003 -5.466 -28.199 1.00 86.00 318 ALA A O 1
ATOM 2505 N N . PRO A 1 319 ? 4.235 -4.861 -29.983 1.00 87.69 319 PRO A N 1
ATOM 2506 C CA . PRO A 1 319 ? 3.146 -4.987 -30.943 1.00 87.69 319 PRO A CA 1
ATOM 2507 C C . PRO A 1 319 ? 2.639 -6.436 -30.987 1.00 87.69 319 PRO A C 1
ATOM 2509 O O . PRO A 1 319 ? 3.428 -7.376 -30.885 1.00 87.69 319 PRO A O 1
ATOM 2512 N N . LYS A 1 320 ? 1.321 -6.636 -31.132 1.00 86.56 320 LYS A N 1
ATOM 2513 C CA . LYS A 1 320 ? 0.693 -7.975 -31.059 1.00 86.56 320 LYS A CA 1
ATOM 2514 C C . LYS A 1 320 ? 1.255 -8.970 -32.079 1.00 86.56 320 LYS A C 1
ATOM 2516 O O . LYS A 1 320 ? 1.250 -10.169 -31.838 1.00 86.56 320 LYS A O 1
ATOM 2521 N N . ASP A 1 321 ? 1.687 -8.462 -33.222 1.00 89.31 321 ASP A N 1
ATOM 2522 C CA . ASP A 1 321 ? 2.296 -9.189 -34.330 1.00 89.31 321 ASP A CA 1
ATOM 2523 C C . ASP A 1 321 ? 3.770 -9.551 -34.086 1.00 89.31 321 ASP A C 1
ATOM 2525 O O . ASP A 1 321 ? 4.254 -10.520 -34.662 1.00 89.31 321 ASP A O 1
ATOM 2529 N N . MET A 1 322 ? 4.461 -8.833 -33.195 1.00 90.31 322 MET A N 1
ATOM 2530 C CA . MET A 1 322 ? 5.878 -9.052 -32.876 1.00 90.31 322 MET A CA 1
ATOM 2531 C C . MET A 1 322 ? 6.107 -9.734 -31.523 1.00 90.31 322 MET A C 1
ATOM 2533 O O . MET A 1 322 ? 7.211 -10.205 -31.263 1.00 90.31 322 MET A O 1
ATOM 2537 N N . GLU A 1 323 ? 5.090 -9.825 -30.659 1.00 91.56 323 GLU A N 1
ATOM 2538 C CA . GLU A 1 323 ? 5.236 -10.417 -29.322 1.00 91.56 323 GLU A CA 1
ATOM 2539 C C . GLU A 1 323 ? 5.767 -11.856 -29.375 1.00 91.56 323 GLU A C 1
ATOM 2541 O O . GLU A 1 323 ? 6.716 -12.180 -28.663 1.00 91.56 323 GLU A O 1
ATOM 2546 N N . ALA A 1 324 ? 5.204 -12.701 -30.247 1.00 93.00 324 ALA A N 1
ATOM 2547 C CA . ALA A 1 324 ? 5.659 -14.082 -30.410 1.00 93.00 324 ALA A CA 1
ATOM 2548 C C . ALA A 1 324 ? 7.131 -14.143 -30.849 1.00 93.00 324 ALA A C 1
ATOM 2550 O O . ALA A 1 324 ? 7.914 -14.883 -30.263 1.00 93.00 324 ALA A O 1
ATOM 2551 N N . VAL A 1 325 ? 7.521 -13.288 -31.799 1.00 93.94 325 VAL A N 1
ATOM 2552 C CA . VAL A 1 325 ? 8.898 -13.195 -32.306 1.00 93.94 325 VAL A CA 1
ATOM 2553 C C . VAL A 1 325 ? 9.866 -12.780 -31.196 1.00 93.94 325 VAL A C 1
ATOM 2555 O O . VAL A 1 325 ? 10.940 -13.357 -31.059 1.00 93.94 325 VAL A O 1
ATOM 2558 N N . TYR A 1 326 ? 9.497 -11.799 -30.371 1.00 95.31 326 TYR A N 1
ATOM 2559 C CA . TYR A 1 326 ? 10.345 -11.336 -29.271 1.00 95.31 326 TYR A CA 1
ATOM 2560 C C . TYR A 1 326 ? 10.465 -12.369 -28.149 1.00 95.31 326 TYR A C 1
ATOM 2562 O O . TYR A 1 326 ? 11.553 -12.547 -27.602 1.00 95.31 326 TYR A O 1
ATOM 2570 N N . ARG A 1 327 ? 9.382 -13.088 -27.836 1.00 95.94 327 ARG A N 1
ATOM 2571 C CA . ARG A 1 327 ? 9.421 -14.194 -26.871 1.00 95.94 327 ARG A CA 1
ATOM 2572 C C . ARG A 1 327 ? 10.280 -15.353 -27.376 1.00 95.94 327 ARG A C 1
ATOM 2574 O O . ARG A 1 327 ? 11.104 -15.862 -26.625 1.00 95.94 327 ARG A O 1
ATOM 2581 N N . GLU A 1 328 ? 10.160 -15.719 -28.652 1.00 95.38 328 GLU A N 1
ATOM 2582 C CA . GLU A 1 328 ? 11.022 -16.727 -29.289 1.00 95.38 328 GLU A CA 1
ATOM 2583 C C . GLU A 1 328 ? 12.497 -16.301 -29.322 1.00 95.38 328 GLU A C 1
ATOM 2585 O O . GLU A 1 328 ? 13.382 -17.139 -29.156 1.00 95.38 328 GLU A O 1
ATOM 2590 N N . ALA A 1 329 ? 12.773 -15.000 -29.459 1.00 94.69 329 ALA A N 1
ATOM 2591 C CA . ALA A 1 329 ? 14.123 -14.445 -29.364 1.00 94.69 329 ALA A CA 1
ATOM 2592 C C . ALA A 1 329 ? 14.696 -14.449 -27.930 1.00 94.69 329 ALA A C 1
ATOM 2594 O O . ALA A 1 329 ? 15.884 -14.189 -27.752 1.00 94.69 329 ALA A O 1
ATOM 2595 N N . GLY A 1 330 ? 13.887 -14.752 -26.910 1.00 95.06 330 GLY A N 1
ATOM 2596 C CA . GLY A 1 330 ? 14.332 -14.905 -25.523 1.00 95.06 330 GLY A CA 1
ATOM 2597 C C . GLY A 1 330 ? 13.910 -13.791 -24.563 1.00 95.06 330 GLY A C 1
ATOM 2598 O O . GLY A 1 330 ? 14.422 -13.760 -23.446 1.00 95.06 330 GLY A O 1
ATOM 2599 N N . ILE A 1 331 ? 13.001 -12.889 -24.959 1.00 96.81 331 ILE A N 1
ATOM 2600 C CA . ILE A 1 331 ? 12.365 -11.949 -24.021 1.00 96.81 331 ILE A CA 1
ATOM 2601 C C . ILE A 1 331 ? 11.393 -12.714 -23.116 1.00 96.81 331 ILE A C 1
ATOM 2603 O O . ILE A 1 331 ? 10.431 -13.315 -23.600 1.00 96.81 331 ILE A O 1
ATOM 2607 N N . ASP A 1 332 ? 11.611 -12.648 -21.804 1.00 95.75 332 ASP A N 1
ATOM 2608 C CA . ASP A 1 332 ? 10.735 -13.287 -20.823 1.00 95.75 332 ASP A CA 1
ATOM 2609 C C . ASP A 1 332 ? 9.519 -12.403 -20.516 1.00 95.75 332 ASP A C 1
ATOM 2611 O O . ASP A 1 332 ? 8.384 -12.877 -20.541 1.00 95.75 332 ASP A O 1
ATOM 2615 N N . GLU A 1 333 ? 9.739 -11.106 -20.275 1.00 95.50 333 GLU A N 1
ATOM 2616 C CA . GLU A 1 333 ? 8.697 -10.177 -19.823 1.00 95.50 333 GLU A CA 1
ATOM 2617 C C . GLU A 1 333 ? 8.838 -8.757 -20.396 1.00 95.50 333 GLU A C 1
ATOM 2619 O O . GLU A 1 333 ? 9.886 -8.346 -20.900 1.00 95.50 333 GLU A O 1
ATOM 2624 N N . PHE A 1 334 ? 7.756 -7.977 -20.308 1.00 94.94 334 PHE A N 1
ATOM 2625 C CA . PHE A 1 334 ? 7.668 -6.626 -20.873 1.00 94.94 334 PHE A CA 1
ATOM 2626 C C . PHE A 1 334 ? 7.418 -5.572 -19.791 1.00 94.94 334 PHE A C 1
ATOM 2628 O O . PHE A 1 334 ? 6.409 -5.610 -19.086 1.00 94.94 334 PHE A O 1
ATOM 2635 N N . ILE A 1 335 ? 8.278 -4.555 -19.719 1.00 95.06 335 ILE A N 1
ATOM 2636 C CA . ILE A 1 335 ? 8.120 -3.428 -18.792 1.00 95.06 335 ILE A CA 1
ATOM 2637 C C . ILE A 1 335 ? 7.355 -2.310 -19.502 1.00 95.06 335 ILE A C 1
ATOM 2639 O O . ILE A 1 335 ? 7.897 -1.592 -20.339 1.00 95.06 335 ILE A O 1
ATOM 2643 N N . SER A 1 336 ? 6.075 -2.135 -19.177 1.00 92.69 336 SER A N 1
ATOM 2644 C CA . SER A 1 336 ? 5.212 -1.120 -19.796 1.00 92.69 336 SER A CA 1
ATOM 2645 C C . SER A 1 336 ? 4.325 -0.415 -18.769 1.00 92.69 336 SER A C 1
ATOM 2647 O O . SER A 1 336 ? 4.239 -0.822 -17.617 1.00 92.69 336 SER A O 1
ATOM 2649 N N . VAL A 1 337 ? 3.595 0.619 -19.196 1.00 87.62 337 VAL A N 1
ATOM 2650 C CA . VAL A 1 337 ? 2.633 1.346 -18.338 1.00 87.62 337 VAL A CA 1
ATOM 2651 C C . VAL A 1 337 ? 1.512 0.438 -17.808 1.00 87.62 337 VAL A C 1
ATOM 2653 O O . VAL A 1 337 ? 0.866 0.771 -16.824 1.00 87.62 337 VAL A O 1
ATOM 2656 N N . LYS A 1 338 ? 1.262 -0.707 -18.456 1.00 88.38 338 LYS A N 1
ATOM 2657 C CA . LYS A 1 338 ? 0.249 -1.686 -18.033 1.00 88.38 338 LYS A CA 1
ATOM 2658 C C . LYS A 1 338 ? 0.844 -2.889 -17.297 1.00 88.38 338 LYS A C 1
ATOM 2660 O O . LYS A 1 338 ? 0.083 -3.785 -16.942 1.00 88.38 338 LYS A O 1
ATOM 2665 N N . ALA A 1 339 ? 2.166 -2.943 -17.132 1.00 92.56 339 ALA A N 1
ATOM 2666 C CA . ALA A 1 339 ? 2.819 -4.040 -16.431 1.00 92.56 339 ALA A CA 1
ATOM 2667 C C . ALA A 1 339 ? 2.502 -3.976 -14.933 1.00 92.56 339 ALA A C 1
ATOM 2669 O O . ALA A 1 339 ? 2.390 -2.888 -14.360 1.00 92.56 339 ALA A O 1
ATOM 2670 N N . ASN A 1 340 ? 2.357 -5.146 -14.313 1.00 92.75 340 ASN A N 1
ATOM 2671 C CA . ASN A 1 340 ? 2.320 -5.243 -12.862 1.00 92.75 340 ASN A CA 1
ATOM 2672 C C . ASN A 1 340 ? 3.734 -4.966 -12.340 1.00 92.75 340 ASN A C 1
ATOM 2674 O O . ASN A 1 340 ? 4.674 -5.615 -12.768 1.00 92.75 340 ASN A O 1
ATOM 2678 N N . CYS A 1 341 ? 3.882 -3.964 -11.481 1.00 92.69 341 CYS A N 1
ATOM 2679 C CA . CYS A 1 341 ? 5.155 -3.573 -10.881 1.00 92.69 341 CYS A CA 1
ATOM 2680 C C . CYS A 1 341 ? 5.495 -4.357 -9.607 1.00 92.69 341 CYS A C 1
ATOM 2682 O O . CYS A 1 341 ? 6.609 -4.244 -9.098 1.00 92.69 341 CYS A O 1
ATOM 2684 N N . TYR A 1 342 ? 4.522 -5.056 -9.031 1.00 91.69 342 TYR A N 1
ATOM 2685 C CA . TYR A 1 342 ? 4.717 -5.832 -7.815 1.00 91.69 342 TYR A CA 1
ATOM 2686 C C . TYR A 1 342 ? 5.145 -7.276 -8.093 1.00 91.69 342 TYR A C 1
ATOM 2688 O O . TYR A 1 342 ? 6.033 -7.772 -7.403 1.00 91.69 342 TYR A O 1
ATOM 2696 N N . ASP A 1 343 ? 4.471 -7.932 -9.042 1.00 83.94 343 ASP A N 1
ATOM 2697 C CA . ASP A 1 343 ? 4.798 -9.294 -9.492 1.00 83.94 343 ASP A CA 1
ATOM 2698 C C . ASP A 1 343 ? 6.041 -9.268 -10.391 1.00 83.94 343 ASP A C 1
ATOM 2700 O O . ASP A 1 343 ? 6.872 -10.197 -10.261 1.00 83.94 343 ASP A O 1
#

Sequence (343 aa):
DATVRKGDEFSRRIARNVHIMLQEEFGMLRPIDPAGGSWGIEALTKEMAEKIWGEFQKIESLGGILKALKEEYPQQQILEILKQRFKALDLRKDSAVGTNMYPNMTEELLDPRPEDVPALKKELSEGVEKYRADMDKDFLKEKLEELKAADTDIVEKAIAAFSAGATISEVRTARAAKADSIEVRKIYAHRWTERFEKLRFDTQAFKKETGKNVEIFLANMGPIPQHKARADFSTSFLQVGEFSVHLNNGFQDDEDKPGSRWDKCVEALKAGCDDKGTPYDCAVICSTDATYPEDVPALAPRLKEVLGKGTLFLAGAAPKDMEAVYREAGIDEFISVKANCYD

pLDDT: mean 93.2, std 4.83, range [59.75, 98.62]

Organism: NCBI:txid218538

Foldseek 3Di:
DVVQADDDPVRVVVVVVVVVCCVPPPPVPPDPPPCPPPPVVVVVVVVVVVVVVVVQVVQVVCVHDLSCQLVCPVVVVVVVVLVVLLLCLLLVVDDDDCAQFPPDLPDDDDDRPDDPPVVVVVVVVVVLCVVCVPADPVQLVVLLLVLLPDPPPNVVSLVSNVVSVDDPVSSCVSPVVPDDDRDGDDDDDDDSRVLLVVLQVVQVVVCVVVVDGQEEEEQAADACVFFVVLLVLVCRLQCSSVGHYDDDGHFDDDPPGPPVSLVVSLVVQQCDDDVVRPHHQEYEYTGDLVCCVPCQLSRQLSSCVRNVNHAYEYRADHDPVCPVVNVVSPHPYYHYSRHRSSD